Protein AF-A0A819CGY1-F1 (afdb_monomer)

pLDDT: mean 84.82, std 12.33, range [43.31, 97.88]

Nearest PDB structures (foldseek):
  4d1q-assembly1_H-2  TM=6.954E-01  e=3.361E-06  Musca domestica
  4d1q-assembly1_B  TM=7.161E-01  e=1.251E-05  Musca domestica
  6dww-assembly1_A  TM=7.410E-01  e=2.651E-05  Musca domestica
  4d1q-assembly1_A-2  TM=7.167E-01  e=4.657E-05  Musca domestica
  8sjd-assembly1_D  TM=7.124E-01  e=4.240E-05  Musca domestica

Solvent-accessible surface area (backbone atoms only — not comparable to full-atom values): 12964 Å² total; per-residue (Å²): 116,43,60,79,48,68,68,57,48,60,76,40,65,86,85,51,92,80,46,68,36,63,57,55,49,54,51,50,53,52,50,37,51,43,72,35,65,60,56,98,92,38,76,47,69,21,64,60,49,22,51,49,47,49,46,51,48,66,68,65,46,94,64,86,58,98,43,71,59,62,46,55,44,55,48,59,77,44,47,96,58,43,80,83,73,51,52,79,72,50,43,62,48,53,75,69,55,53,65,71,58,52,49,51,50,46,63,66,40,47,65,55,54,52,44,39,60,59,56,68,40,87,92,52,93,28,58,40,47,50,60,57,45,51,52,52,54,40,62,69,19,59,76,56,91,87,49,53,68,51,54,39,27,46,19,53,54,50,25,52,50,59,71,37,80,79,62,68,78,55,71,64,38,40,35,40,23,67,72,35,92,86,51,72,68,41,79,86,39,56,71,58,41,55,51,23,51,52,52,46,52,55,54,54,57,70,63,67,77,60,78,82,84,69,82,79,80,79,80,129

Structure (mmCIF, N/CA/C/O backbone):
data_AF-A0A819CGY1-F1
#
_entry.id   AF-A0A819CGY1-F1
#
loop_
_atom_site.group_PDB
_atom_site.id
_atom_site.type_symbol
_atom_site.label_atom_id
_atom_site.label_alt_id
_atom_site.label_comp_id
_atom_site.label_asym_id
_atom_site.label_entity_id
_atom_site.label_seq_id
_atom_site.pdbx_PDB_ins_code
_atom_site.Cartn_x
_atom_site.Cartn_y
_atom_site.Cartn_z
_atom_site.occupancy
_atom_site.B_iso_or_equiv
_atom_site.auth_seq_id
_atom_site.auth_comp_id
_atom_site.auth_asym_id
_atom_site.auth_atom_id
_atom_site.pdbx_PDB_model_num
ATOM 1 N N . MET A 1 1 ? 15.650 -12.320 -7.415 1.00 67.88 1 MET A N 1
ATOM 2 C CA . MET A 1 1 ? 14.801 -11.284 -6.786 1.00 67.88 1 MET A CA 1
ATOM 3 C C . MET A 1 1 ? 14.791 -11.563 -5.294 1.00 67.88 1 MET A C 1
ATOM 5 O O . MET A 1 1 ? 14.720 -12.733 -4.946 1.00 67.88 1 MET A O 1
ATOM 9 N N . SER A 1 2 ? 14.961 -10.561 -4.433 1.00 76.19 2 SER A N 1
ATOM 10 C CA . SER A 1 2 ? 14.937 -10.756 -2.973 1.00 76.19 2 SER A CA 1
ATOM 11 C C . SER A 1 2 ? 14.294 -9.568 -2.263 1.00 76.19 2 SER A C 1
ATOM 13 O O . SER A 1 2 ? 14.178 -8.481 -2.846 1.00 76.19 2 SER A O 1
ATOM 15 N N . ASP A 1 3 ? 13.876 -9.768 -1.011 1.00 76.50 3 ASP A N 1
ATOM 16 C CA . ASP A 1 3 ? 13.384 -8.689 -0.154 1.00 76.50 3 ASP A CA 1
ATOM 17 C C . ASP A 1 3 ? 14.418 -7.557 -0.012 1.00 76.50 3 ASP A C 1
ATOM 19 O O . ASP A 1 3 ? 15.586 -7.680 -0.396 1.00 76.50 3 ASP A O 1
ATOM 23 N N . ASN A 1 4 ? 13.966 -6.410 0.493 1.00 76.94 4 ASN A N 1
ATOM 24 C CA . ASN A 1 4 ? 14.782 -5.199 0.612 1.00 76.94 4 ASN A CA 1
ATOM 25 C C . ASN A 1 4 ? 15.485 -5.052 1.967 1.00 76.94 4 ASN A C 1
ATOM 27 O O . ASN A 1 4 ? 15.958 -3.946 2.264 1.00 76.94 4 ASN A O 1
ATOM 31 N N . GLU A 1 5 ? 15.581 -6.125 2.755 1.00 80.94 5 GLU A N 1
ATOM 32 C CA . GLU A 1 5 ? 16.233 -6.086 4.060 1.00 80.94 5 GLU A CA 1
ATOM 33 C C . GLU A 1 5 ? 17.760 -5.944 3.939 1.00 80.94 5 GLU A C 1
ATOM 35 O O . GLU A 1 5 ? 18.361 -6.445 2.981 1.00 80.94 5 GLU A O 1
ATOM 40 N N . PRO A 1 6 ? 18.424 -5.249 4.886 1.00 81.50 6 PRO A N 1
ATOM 41 C CA . PRO A 1 6 ? 19.870 -5.027 4.844 1.00 81.50 6 PRO A CA 1
ATOM 42 C C . PRO A 1 6 ? 20.681 -6.321 4.745 1.00 81.50 6 PRO A C 1
ATOM 44 O O . PRO A 1 6 ? 21.599 -6.400 3.935 1.00 81.50 6 PRO A O 1
ATOM 47 N N . THR A 1 7 ? 20.303 -7.356 5.498 1.00 83.06 7 THR A N 1
ATOM 48 C CA . THR A 1 7 ? 20.980 -8.661 5.486 1.00 83.06 7 THR A CA 1
ATOM 49 C C . THR A 1 7 ? 20.939 -9.299 4.100 1.00 83.06 7 THR A C 1
ATOM 51 O O . THR A 1 7 ? 21.965 -9.750 3.591 1.00 83.06 7 THR A O 1
ATOM 54 N N . MET A 1 8 ? 19.778 -9.253 3.441 1.00 80.81 8 MET A N 1
ATOM 55 C CA . MET A 1 8 ? 19.615 -9.778 2.086 1.00 80.81 8 MET A CA 1
ATOM 56 C C . MET A 1 8 ? 20.339 -8.920 1.053 1.00 80.81 8 MET A C 1
ATOM 58 O O . MET A 1 8 ? 20.911 -9.449 0.106 1.00 80.81 8 MET A O 1
ATOM 62 N N . LYS A 1 9 ? 20.382 -7.597 1.228 1.00 79.06 9 LYS A N 1
ATOM 63 C CA . LYS A 1 9 ? 21.203 -6.727 0.374 1.00 79.06 9 LYS A CA 1
ATOM 64 C C . LYS A 1 9 ? 22.683 -7.093 0.470 1.00 79.06 9 LYS A C 1
ATOM 66 O O . LYS A 1 9 ? 23.312 -7.268 -0.569 1.00 79.06 9 LYS A O 1
ATOM 71 N N . SER A 1 10 ? 23.209 -7.258 1.683 1.00 79.75 10 SER A N 1
ATOM 72 C CA . SER A 1 10 ? 24.613 -7.603 1.921 1.00 79.75 10 SER A CA 1
ATOM 73 C C . SER A 1 10 ? 24.978 -8.981 1.369 1.00 79.75 10 SER A C 1
ATOM 75 O O . SER A 1 10 ? 26.016 -9.116 0.726 1.00 79.75 10 SER A O 1
ATOM 77 N N . ALA A 1 11 ? 24.104 -9.979 1.539 1.00 80.00 11 ALA A N 1
ATOM 78 C CA . ALA A 1 11 ? 24.346 -11.353 1.092 1.00 80.00 11 ALA A CA 1
ATOM 79 C C . ALA A 1 11 ? 24.569 -11.483 -0.427 1.00 80.00 11 ALA A C 1
ATOM 81 O O . ALA A 1 11 ? 25.314 -12.353 -0.872 1.00 80.00 11 ALA A O 1
ATOM 82 N N . PHE A 1 12 ? 23.958 -10.607 -1.230 1.00 79.00 12 PHE A N 1
ATOM 83 C CA . PHE A 1 12 ? 24.046 -10.655 -2.694 1.00 79.00 12 PHE A CA 1
ATOM 84 C C . PHE A 1 12 ? 24.894 -9.527 -3.302 1.00 79.00 12 PHE A C 1
ATOM 86 O O . PHE A 1 12 ? 24.933 -9.398 -4.523 1.00 79.00 12 PHE A O 1
ATOM 93 N N . ASN A 1 13 ? 25.582 -8.720 -2.484 1.00 71.25 13 ASN A N 1
ATOM 94 C CA . ASN A 1 13 ? 26.217 -7.476 -2.937 1.00 71.25 13 ASN A CA 1
ATOM 95 C C . ASN A 1 13 ? 27.484 -7.677 -3.791 1.00 71.25 13 ASN A C 1
ATOM 97 O O . ASN A 1 13 ? 27.874 -6.772 -4.518 1.00 71.25 13 ASN A O 1
ATOM 101 N N . LEU A 1 14 ? 28.143 -8.838 -3.698 1.00 68.56 14 LEU A N 1
ATOM 102 C CA . LEU A 1 14 ? 29.473 -9.027 -4.293 1.00 68.56 14 LEU A CA 1
ATOM 103 C C . LEU A 1 14 ? 29.454 -9.689 -5.677 1.00 68.56 14 LEU A C 1
ATOM 105 O O . LEU A 1 14 ? 30.275 -9.334 -6.512 1.00 68.56 14 LEU A O 1
ATOM 109 N N . ASN A 1 15 ? 28.514 -10.605 -5.948 1.00 76.31 15 ASN A N 1
ATOM 110 C CA . ASN A 1 15 ? 28.580 -11.465 -7.143 1.00 76.31 15 ASN A CA 1
ATOM 111 C C . ASN A 1 15 ? 27.270 -11.578 -7.937 1.00 76.31 15 ASN A C 1
ATOM 113 O O . ASN A 1 15 ? 27.217 -12.310 -8.923 1.00 76.31 15 ASN A O 1
ATOM 117 N N . PHE A 1 16 ? 26.198 -10.891 -7.529 1.00 77.81 16 PHE A N 1
ATOM 118 C CA . PHE A 1 16 ? 24.879 -11.101 -8.126 1.00 77.81 16 PHE A CA 1
ATOM 119 C C . PHE A 1 16 ? 24.179 -9.798 -8.494 1.00 77.81 16 PHE A C 1
ATOM 121 O O . PHE A 1 16 ? 24.139 -8.833 -7.732 1.00 77.81 16 PHE A O 1
ATOM 128 N N . LYS A 1 17 ? 23.523 -9.802 -9.658 1.00 78.00 17 LYS A N 1
ATOM 129 C CA . LYS A 1 17 ? 22.594 -8.740 -10.039 1.00 78.00 17 LYS A CA 1
ATOM 130 C C . LYS A 1 17 ? 21.300 -8.898 -9.240 1.00 78.00 17 LYS A C 1
ATOM 132 O O . LYS A 1 17 ? 20.472 -9.763 -9.531 1.00 78.00 17 LYS A O 1
ATOM 137 N N . ARG A 1 18 ? 21.121 -8.072 -8.209 1.00 81.19 18 ARG A N 1
ATOM 138 C CA . ARG A 1 18 ? 19.937 -8.111 -7.342 1.00 81.19 18 ARG A CA 1
ATOM 139 C C . ARG A 1 18 ? 18.834 -7.178 -7.849 1.00 81.19 18 ARG A C 1
ATOM 141 O O . ARG A 1 18 ? 19.044 -5.981 -8.012 1.00 81.19 18 ARG A O 1
ATOM 148 N N . ILE A 1 19 ? 17.626 -7.724 -7.981 1.00 81.44 19 ILE A N 1
ATOM 149 C CA . ILE A 1 19 ? 16.381 -6.973 -8.195 1.00 81.44 19 ILE A CA 1
ATOM 150 C C . ILE A 1 19 ? 15.589 -7.004 -6.884 1.00 81.44 19 ILE A C 1
ATOM 152 O O . ILE A 1 19 ? 15.309 -8.088 -6.364 1.00 81.44 19 ILE A O 1
ATOM 156 N N . GLY A 1 20 ? 15.275 -5.829 -6.333 1.00 81.94 20 GLY A N 1
ATOM 157 C CA . GLY A 1 20 ? 14.532 -5.705 -5.075 1.00 81.94 20 GLY A CA 1
ATOM 158 C C . GLY A 1 20 ? 13.039 -5.971 -5.248 1.00 81.94 20 GLY A C 1
ATOM 159 O O . GLY A 1 20 ? 12.462 -5.544 -6.246 1.00 81.94 20 GLY A O 1
ATOM 160 N N . CYS A 1 21 ? 12.418 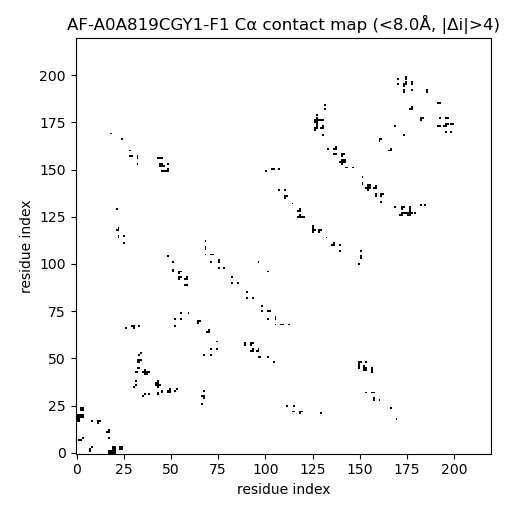-6.647 -4.281 1.00 86.56 21 CYS A N 1
ATOM 161 C CA . CYS A 1 21 ? 10.990 -6.977 -4.295 1.00 86.56 21 CYS A CA 1
ATOM 162 C C . CYS A 1 21 ? 10.095 -5.734 -4.164 1.00 86.56 21 CYS A C 1
ATOM 164 O O . CYS A 1 21 ? 10.267 -4.937 -3.237 1.00 86.56 21 CYS A O 1
ATOM 166 N N . SER A 1 22 ? 9.146 -5.566 -5.090 1.00 88.62 22 SER A N 1
ATOM 167 C CA . SER A 1 22 ? 8.224 -4.419 -5.101 1.00 88.62 22 SER A CA 1
ATOM 168 C C . SER A 1 22 ? 7.061 -4.588 -4.123 1.00 88.62 22 SER A C 1
ATOM 170 O O . SER A 1 22 ? 6.705 -3.632 -3.444 1.00 88.62 22 SER A O 1
ATOM 172 N N . ASP A 1 23 ? 6.534 -5.802 -3.983 1.00 86.94 23 ASP A N 1
ATOM 173 C CA . ASP A 1 23 ? 5.567 -6.162 -2.940 1.00 86.94 23 ASP A CA 1
ATOM 174 C C . ASP A 1 23 ? 6.135 -5.887 -1.537 1.00 86.94 23 ASP A C 1
ATOM 176 O O . ASP A 1 23 ? 5.556 -5.141 -0.758 1.00 86.94 23 ASP A O 1
ATOM 180 N N . HIS A 1 24 ? 7.344 -6.352 -1.237 1.00 86.25 24 HIS A N 1
ATOM 181 C CA . HIS A 1 24 ? 7.997 -6.090 0.037 1.00 86.25 24 HIS A CA 1
ATOM 182 C C . HIS A 1 24 ? 8.181 -4.588 0.282 1.00 86.25 24 HIS A C 1
ATOM 184 O O . HIS A 1 24 ? 8.008 -4.117 1.403 1.00 86.25 24 HIS A O 1
ATOM 190 N N . PHE A 1 25 ? 8.514 -3.814 -0.760 1.00 89.12 25 PHE A N 1
ATOM 191 C CA . PHE A 1 25 ? 8.632 -2.363 -0.635 1.00 89.12 25 PHE A CA 1
ATOM 192 C C . PHE A 1 25 ? 7.302 -1.715 -0.233 1.00 89.12 25 PHE A C 1
ATOM 194 O O . PHE A 1 25 ? 7.275 -0.978 0.754 1.00 89.12 25 PHE A O 1
ATOM 201 N N . ILE A 1 26 ? 6.218 -2.002 -0.964 1.00 90.88 26 ILE A N 1
ATOM 202 C CA . ILE A 1 26 ? 4.888 -1.435 -0.697 1.00 90.88 26 ILE A CA 1
ATOM 203 C C . ILE A 1 26 ? 4.428 -1.837 0.709 1.00 90.88 26 ILE A C 1
ATOM 205 O O . ILE A 1 26 ? 4.029 -0.972 1.487 1.00 90.88 26 ILE A O 1
ATOM 209 N N . ASN A 1 27 ? 4.563 -3.118 1.072 1.00 88.88 27 ASN A N 1
ATOM 210 C CA . ASN A 1 27 ? 4.128 -3.621 2.376 1.00 88.88 27 ASN A CA 1
ATOM 211 C C . ASN A 1 27 ? 4.889 -2.951 3.516 1.00 88.88 27 ASN A C 1
ATOM 213 O O . ASN A 1 27 ? 4.288 -2.507 4.489 1.00 88.88 27 ASN A O 1
ATOM 217 N N . LYS A 1 28 ? 6.205 -2.781 3.358 1.00 89.00 28 LYS A N 1
ATOM 218 C CA . LYS A 1 28 ? 7.025 -2.081 4.345 1.00 89.00 28 LYS A CA 1
ATOM 219 C C . LYS A 1 28 ? 6.598 -0.623 4.513 1.00 89.00 28 LYS A C 1
ATOM 221 O O . LYS A 1 28 ? 6.535 -0.149 5.640 1.00 89.00 28 LYS A O 1
ATOM 226 N N . GLN A 1 29 ? 6.259 0.088 3.431 1.00 91.69 29 GLN A N 1
ATOM 227 C CA . GLN A 1 29 ? 5.782 1.474 3.546 1.00 91.69 29 GLN A CA 1
ATOM 228 C C . GLN A 1 29 ? 4.404 1.567 4.214 1.00 91.69 29 GLN A C 1
ATOM 230 O O . GLN A 1 29 ? 4.192 2.458 5.032 1.00 91.69 29 GLN A O 1
ATOM 235 N N . LEU A 1 30 ? 3.490 0.637 3.931 1.00 92.62 30 LEU A N 1
ATOM 236 C CA . LEU A 1 30 ? 2.199 0.582 4.623 1.00 92.62 30 LEU A CA 1
ATOM 237 C C . LEU A 1 30 ? 2.373 0.244 6.103 1.00 92.62 30 LEU A C 1
ATOM 239 O O . LEU A 1 30 ? 1.836 0.941 6.956 1.00 92.62 30 LEU A O 1
ATOM 243 N N . GLN A 1 31 ? 3.180 -0.768 6.426 1.00 91.12 31 GLN A N 1
ATOM 244 C CA . GLN A 1 31 ? 3.499 -1.115 7.811 1.00 91.12 31 GLN A CA 1
ATOM 245 C C . GLN A 1 31 ? 4.018 0.110 8.565 1.00 91.12 31 GLN A C 1
ATOM 247 O O . GLN A 1 31 ? 3.570 0.407 9.671 1.00 91.12 31 GLN A O 1
ATOM 252 N N . HIS A 1 32 ? 4.939 0.837 7.947 1.00 92.25 32 HIS A N 1
ATOM 253 C CA . HIS A 1 32 ? 5.477 2.077 8.466 1.00 92.25 32 HIS A CA 1
ATOM 254 C C . HIS A 1 32 ? 4.403 3.136 8.728 1.00 92.25 32 HIS A C 1
ATOM 256 O O . HIS A 1 32 ? 4.362 3.663 9.838 1.00 92.25 32 HIS A O 1
ATOM 262 N N . ALA A 1 33 ? 3.502 3.376 7.772 1.00 94.00 33 ALA A N 1
ATOM 263 C CA . ALA A 1 33 ? 2.397 4.321 7.927 1.00 94.00 33 ALA A CA 1
ATOM 264 C C . ALA A 1 33 ? 1.513 4.000 9.147 1.00 94.00 33 ALA A C 1
ATOM 266 O O . ALA A 1 33 ? 1.112 4.914 9.858 1.00 94.00 33 ALA A O 1
ATOM 267 N N . PHE A 1 34 ? 1.274 2.718 9.442 1.00 94.31 34 PHE A N 1
ATOM 268 C CA . PHE A 1 34 ? 0.371 2.292 10.521 1.00 94.31 34 PHE A CA 1
ATOM 269 C C . PHE A 1 34 ? 1.033 2.013 11.874 1.00 94.31 34 PHE A C 1
ATOM 271 O O . PHE A 1 34 ? 0.326 1.893 12.871 1.00 94.31 34 PHE A O 1
ATOM 278 N N . THR A 1 35 ? 2.359 1.859 11.942 1.00 92.12 35 THR A N 1
ATOM 279 C CA . THR A 1 35 ? 3.007 1.345 13.169 1.00 92.12 35 THR A CA 1
ATOM 280 C C . THR A 1 35 ? 4.258 2.089 13.612 1.00 92.12 35 THR A C 1
ATOM 282 O O . THR A 1 35 ? 4.717 1.881 14.731 1.00 92.12 35 THR A O 1
ATOM 285 N N . SER A 1 36 ? 4.853 2.918 12.755 1.00 92.44 36 SER A N 1
ATOM 286 C CA . SER A 1 36 ? 6.127 3.577 13.051 1.00 92.44 36 SER A CA 1
ATOM 287 C C . SER A 1 36 ? 5.895 5.053 13.322 1.00 92.44 36 SER A C 1
ATOM 289 O O . SER A 1 36 ? 5.296 5.714 12.491 1.00 92.44 36 SER A O 1
ATOM 291 N N . GLN A 1 37 ? 6.422 5.600 14.418 1.00 91.25 37 GLN A N 1
ATOM 292 C CA . GLN A 1 37 ? 6.414 7.056 14.627 1.00 91.25 37 GLN A CA 1
ATOM 293 C C . GLN A 1 37 ? 7.542 7.761 13.865 1.00 91.25 37 GLN A C 1
ATOM 295 O O . GLN A 1 37 ? 7.421 8.926 13.495 1.00 91.25 37 GLN A O 1
ATOM 300 N N . MET A 1 38 ? 8.651 7.056 13.611 1.00 90.50 38 MET A N 1
ATOM 301 C CA . MET A 1 38 ? 9.841 7.632 12.992 1.00 90.50 38 MET A CA 1
ATOM 302 C C . MET A 1 38 ? 10.577 6.604 12.124 1.00 90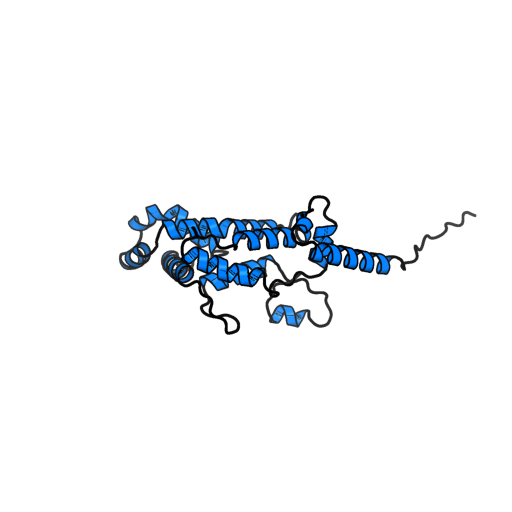.50 38 MET A C 1
ATOM 304 O O . MET A 1 38 ? 10.672 5.433 12.491 1.00 90.50 38 MET A O 1
ATOM 308 N N . ILE A 1 39 ? 11.103 7.031 10.973 1.00 86.25 39 ILE A N 1
ATOM 309 C CA . ILE A 1 39 ? 11.850 6.193 10.018 1.00 86.25 39 ILE A CA 1
ATOM 310 C C . ILE A 1 39 ? 13.016 6.994 9.466 1.00 86.25 39 ILE A C 1
ATOM 312 O O . ILE A 1 39 ? 12.806 8.062 8.895 1.00 86.25 39 ILE A O 1
ATOM 316 N N . ASP A 1 40 ? 14.233 6.463 9.576 1.00 83.06 40 ASP A N 1
ATOM 317 C CA . ASP A 1 40 ? 15.453 7.124 9.093 1.00 83.06 40 ASP A CA 1
ATOM 318 C C . ASP A 1 40 ? 15.573 8.583 9.598 1.00 83.06 40 ASP A C 1
ATOM 320 O O . ASP A 1 40 ? 15.967 9.477 8.853 1.00 83.06 40 ASP A O 1
ATOM 324 N N . GLY A 1 41 ? 15.153 8.843 10.844 1.00 82.94 41 GLY A N 1
ATOM 325 C CA . GLY A 1 41 ? 15.142 10.187 11.442 1.00 82.94 41 GLY A CA 1
ATOM 326 C C . GLY A 1 41 ? 13.995 11.105 10.994 1.00 82.94 41 GLY A C 1
ATOM 327 O O . GLY A 1 41 ? 13.965 12.263 11.393 1.00 82.94 41 GLY A O 1
ATOM 328 N N . GLN A 1 42 ? 13.049 10.620 10.182 1.00 83.88 42 GLN A N 1
ATOM 329 C CA . GLN A 1 42 ? 11.872 11.376 9.733 1.00 83.88 42 GLN A CA 1
ATOM 330 C C . GLN A 1 42 ? 10.618 10.936 10.486 1.00 83.88 42 GLN A C 1
ATOM 332 O O . GLN A 1 42 ? 10.357 9.737 10.585 1.00 83.88 42 GLN A O 1
ATOM 337 N N . VAL A 1 43 ? 9.816 11.893 10.954 1.00 88.44 43 VAL A N 1
ATOM 338 C CA . VAL A 1 43 ? 8.515 11.618 11.583 1.00 88.44 43 VAL A CA 1
ATOM 339 C C . VAL A 1 43 ? 7.530 11.077 10.544 1.00 88.44 43 VAL A C 1
ATOM 341 O O . VAL A 1 43 ? 7.426 11.592 9.429 1.00 88.44 43 VAL A O 1
ATOM 344 N N . VAL A 1 44 ? 6.808 10.025 10.915 1.00 88.06 44 VAL A N 1
ATOM 345 C CA . VAL A 1 44 ? 5.708 9.451 10.137 1.00 88.06 44 VAL A CA 1
ATOM 346 C C . VAL A 1 44 ? 4.424 10.109 10.626 1.00 88.06 44 VAL A C 1
ATOM 348 O O . VAL A 1 44 ? 3.824 9.674 11.604 1.00 88.06 44 VAL A O 1
ATOM 351 N N . ASN A 1 45 ? 4.034 11.205 9.980 1.00 92.06 45 ASN A N 1
ATOM 352 C CA . ASN A 1 45 ? 2.854 11.984 10.350 1.00 92.06 45 ASN A CA 1
ATOM 353 C C . ASN A 1 45 ? 1.561 11.289 9.876 1.00 92.06 45 ASN A C 1
ATOM 355 O O . ASN A 1 45 ? 0.940 11.718 8.907 1.00 92.06 45 ASN A O 1
ATOM 359 N N . CYS A 1 46 ? 1.216 10.158 10.499 1.00 94.94 46 CYS A N 1
ATOM 360 C CA . CYS A 1 46 ? 0.021 9.353 10.208 1.00 94.94 46 CYS A CA 1
ATOM 361 C C . CYS A 1 46 ? -0.779 9.036 11.482 1.00 94.94 46 CYS A C 1
ATOM 363 O O . CYS A 1 46 ? -1.364 7.961 11.601 1.00 94.94 46 CYS A O 1
ATOM 365 N N . GLU A 1 47 ? -0.783 9.952 12.449 1.00 94.38 47 GLU A N 1
ATOM 366 C CA . GLU A 1 47 ? -1.253 9.721 13.821 1.00 94.38 47 GLU A CA 1
ATOM 367 C C . GLU A 1 47 ? -2.693 9.197 13.894 1.00 94.38 47 GLU A C 1
ATOM 369 O O . GLU A 1 47 ? -2.966 8.268 14.654 1.00 94.38 47 GLU A O 1
ATOM 374 N N . LEU A 1 48 ? -3.605 9.718 13.064 1.00 94.38 48 LEU A N 1
ATOM 375 C CA . LEU A 1 48 ? -5.008 9.284 13.061 1.00 94.38 48 LEU A CA 1
ATOM 376 C C . LEU A 1 48 ? -5.153 7.827 12.605 1.00 94.38 48 LEU A C 1
ATOM 378 O O . LEU A 1 48 ? -5.839 7.026 13.242 1.00 94.38 48 LEU A O 1
ATOM 382 N N . ALA A 1 49 ? -4.465 7.466 11.521 1.00 94.38 49 ALA A N 1
ATOM 383 C CA . ALA A 1 49 ? -4.462 6.103 11.004 1.00 94.38 49 ALA A CA 1
ATOM 384 C C . ALA A 1 49 ? -3.747 5.136 11.962 1.00 94.38 49 ALA A C 1
ATOM 386 O O . ALA A 1 49 ? -4.193 4.003 12.136 1.00 94.38 49 ALA A O 1
ATOM 387 N N . GLN A 1 50 ? -2.670 5.584 12.614 1.00 95.31 50 GLN A N 1
ATOM 388 C CA . GLN A 1 50 ? -1.930 4.814 13.617 1.00 95.31 50 GLN A CA 1
ATOM 389 C C . GLN A 1 50 ? -2.761 4.554 14.874 1.00 95.31 50 GLN A C 1
ATOM 391 O O . GLN A 1 50 ? -2.784 3.424 15.359 1.00 95.31 50 GLN A O 1
ATOM 396 N N . GLY A 1 51 ? -3.467 5.572 15.375 1.00 93.88 51 GLY A N 1
ATOM 397 C CA . GLY A 1 51 ? -4.363 5.456 16.525 1.00 93.88 51 GLY A CA 1
ATOM 398 C C . GLY A 1 51 ? -5.483 4.455 16.256 1.00 93.88 51 GLY A C 1
ATOM 399 O O . GLY A 1 51 ? -5.592 3.456 16.965 1.00 93.88 51 GLY A O 1
ATOM 400 N N . MET A 1 52 ? -6.221 4.650 15.157 1.00 95.94 52 MET A N 1
ATOM 401 C CA . MET A 1 52 ? -7.275 3.723 14.734 1.00 95.94 52 MET A CA 1
ATOM 402 C C . MET A 1 52 ? -6.739 2.294 14.563 1.00 95.94 52 MET A C 1
ATOM 404 O O . MET A 1 52 ? -7.338 1.339 15.051 1.00 95.94 52 MET A O 1
ATOM 408 N N . PHE A 1 53 ? -5.594 2.124 13.898 1.00 94.00 53 PHE A N 1
ATOM 409 C CA . PHE A 1 53 ? -4.996 0.804 13.695 1.00 94.00 53 PHE A CA 1
ATOM 410 C C . PHE A 1 53 ? -4.580 0.139 15.010 1.00 94.00 53 PHE A C 1
ATOM 412 O O . PHE A 1 53 ? -4.760 -1.069 15.167 1.00 94.00 53 PHE A O 1
ATOM 419 N N . SER A 1 54 ? -4.043 0.908 15.959 1.00 93.00 54 SER A N 1
ATOM 420 C CA . SER A 1 54 ? -3.697 0.421 17.294 1.00 93.00 54 SER A CA 1
ATOM 421 C C . SER A 1 54 ? -4.935 -0.038 18.064 1.00 93.00 54 SER A C 1
ATOM 423 O O . SER A 1 54 ? -4.905 -1.109 18.673 1.00 93.00 54 SER A O 1
ATOM 425 N N . ASP A 1 55 ? -6.027 0.724 17.996 1.00 93.62 55 ASP A N 1
ATOM 426 C CA . ASP A 1 55 ? -7.297 0.380 18.640 1.00 93.62 55 ASP A CA 1
ATOM 427 C C . ASP A 1 55 ? -7.897 -0.898 18.041 1.00 93.62 55 ASP A C 1
ATOM 429 O O . ASP A 1 55 ? -8.215 -1.834 18.778 1.00 93.62 55 ASP A O 1
ATOM 433 N N . VAL A 1 56 ? -7.948 -1.004 16.707 1.00 92.75 56 VAL A N 1
ATOM 434 C CA . VAL A 1 56 ? -8.394 -2.231 16.023 1.00 92.75 56 VAL A CA 1
ATOM 435 C C . VAL A 1 56 ? -7.518 -3.415 16.422 1.00 92.75 56 VAL A C 1
ATOM 437 O O . VAL A 1 56 ? -8.036 -4.464 16.801 1.00 92.75 56 VAL A O 1
ATOM 440 N N . LYS A 1 57 ? -6.189 -3.258 16.389 1.00 91.31 57 LYS A N 1
ATOM 441 C CA . LYS A 1 57 ? -5.233 -4.317 16.743 1.00 91.31 57 LYS A CA 1
ATOM 442 C C . LYS A 1 57 ? -5.409 -4.799 18.184 1.00 91.31 57 LYS A C 1
ATOM 444 O O . LYS A 1 57 ? -5.260 -5.990 18.451 1.00 91.31 57 LYS A O 1
ATOM 449 N N . HIS A 1 58 ? -5.719 -3.890 19.107 1.00 90.12 58 HIS A N 1
ATOM 450 C CA . HIS A 1 58 ? -6.014 -4.237 20.493 1.00 90.12 58 HIS A CA 1
ATOM 451 C C . HIS A 1 58 ? -7.283 -5.099 20.604 1.00 90.12 58 HIS A C 1
ATOM 453 O O . HIS A 1 58 ? -7.303 -6.030 21.406 1.00 90.12 58 HIS A O 1
ATOM 459 N N . ILE A 1 59 ? -8.298 -4.846 19.768 1.00 89.31 59 ILE A N 1
ATOM 460 C CA . ILE A 1 59 ? -9.554 -5.613 19.752 1.00 89.31 59 ILE A CA 1
ATOM 461 C C . ILE A 1 59 ? -9.377 -6.991 19.102 1.00 89.31 59 ILE A C 1
ATOM 463 O O . ILE A 1 59 ? -9.772 -7.997 19.683 1.00 89.31 59 ILE A O 1
ATOM 467 N N . VAL A 1 60 ? -8.759 -7.073 17.920 1.00 85.62 60 VAL A N 1
ATOM 468 C CA . VAL A 1 60 ? -8.645 -8.349 17.179 1.00 85.62 60 VAL A CA 1
ATOM 469 C C . VAL A 1 60 ? -7.580 -9.304 17.743 1.00 85.62 60 VAL A C 1
ATOM 471 O O . VAL A 1 60 ? -7.491 -10.462 17.321 1.00 85.62 60 VAL A O 1
ATOM 474 N N . SER A 1 61 ? -6.793 -8.841 18.721 1.00 70.62 61 SER A N 1
ATOM 475 C CA . SER A 1 61 ? -5.703 -9.564 19.391 1.00 70.62 61 SER A CA 1
ATOM 476 C C . SER A 1 61 ? -4.731 -10.253 18.407 1.00 70.62 61 SER A C 1
ATOM 478 O O . SER A 1 61 ? -4.656 -9.870 17.246 1.00 70.62 61 SER A O 1
ATOM 480 N N . ASN A 1 62 ? -3.931 -11.234 18.851 1.00 59.44 62 ASN A N 1
ATOM 481 C CA . ASN A 1 62 ? -2.800 -11.879 18.146 1.00 59.44 62 ASN A CA 1
ATOM 482 C C . ASN A 1 62 ? -3.123 -12.605 16.815 1.00 59.44 62 ASN A C 1
ATOM 484 O O . ASN A 1 62 ? -2.339 -13.443 16.355 1.00 59.44 62 ASN A O 1
ATOM 488 N N . THR A 1 63 ? -4.251 -12.307 16.179 1.00 62.38 63 THR A N 1
ATOM 489 C CA . THR A 1 63 ? -4.595 -12.798 14.851 1.00 62.38 63 THR A CA 1
ATOM 490 C C . THR A 1 63 ? -3.539 -12.332 13.852 1.00 62.38 63 THR A C 1
ATOM 492 O O . THR A 1 63 ? -3.291 -11.139 13.656 1.00 62.38 63 THR A O 1
ATOM 495 N N . ARG A 1 64 ? -2.858 -13.298 13.230 1.00 64.88 64 ARG A N 1
ATOM 496 C CA . ARG A 1 64 ? -1.835 -13.023 12.220 1.00 64.88 64 ARG A CA 1
ATOM 497 C C . ARG A 1 64 ? -2.512 -12.653 10.908 1.00 64.88 64 ARG A C 1
ATOM 499 O O . ARG A 1 64 ? -2.825 -13.524 10.104 1.00 64.88 64 ARG A O 1
ATOM 506 N N . PHE A 1 65 ? -2.703 -11.362 10.689 1.00 69.62 65 PHE A N 1
ATOM 507 C CA . PHE A 1 65 ? -3.062 -10.839 9.377 1.00 69.62 65 PHE A CA 1
ATOM 508 C C . PHE A 1 65 ? -1.813 -10.661 8.511 1.00 6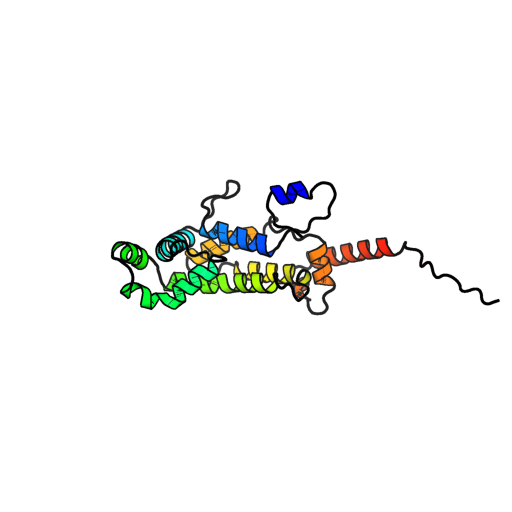9.62 65 PHE A C 1
ATOM 510 O O . PHE A 1 65 ? -0.742 -10.302 9.002 1.00 69.62 65 PHE A O 1
ATOM 517 N N . SER A 1 66 ? -1.956 -10.903 7.208 1.00 69.12 66 SER A N 1
ATOM 518 C CA . SER A 1 66 ? -0.891 -10.729 6.211 1.00 69.12 66 SER A CA 1
ATOM 519 C C . SER A 1 66 ? -0.539 -9.258 5.948 1.00 69.12 66 SER A C 1
ATOM 521 O O . SER A 1 66 ? 0.529 -8.977 5.408 1.00 69.12 66 SER A O 1
ATOM 523 N N . GLY A 1 67 ? -1.404 -8.322 6.349 1.00 81.62 67 GLY A N 1
ATOM 524 C CA . GLY A 1 67 ? -1.197 -6.885 6.195 1.00 81.62 67 GLY A CA 1
ATOM 525 C C . GLY A 1 67 ? -2.303 -6.057 6.850 1.00 81.62 67 GLY A C 1
ATOM 526 O O . GLY A 1 67 ? -3.333 -6.589 7.268 1.00 81.62 67 GLY A O 1
ATOM 527 N N . ALA A 1 68 ? -2.084 -4.741 6.927 1.00 87.50 68 ALA A N 1
ATOM 528 C CA . ALA A 1 68 ? -3.009 -3.817 7.582 1.00 87.50 68 ALA A CA 1
ATOM 529 C C . ALA A 1 68 ? -4.404 -3.815 6.937 1.00 87.50 68 ALA A C 1
ATOM 531 O O . ALA A 1 68 ? -5.400 -3.842 7.652 1.00 87.50 68 ALA A O 1
ATOM 532 N N . TYR A 1 69 ? -4.470 -3.863 5.603 1.00 91.56 69 TYR A N 1
ATOM 533 C CA . TYR A 1 69 ? -5.734 -3.885 4.868 1.00 91.56 69 TYR A CA 1
ATOM 534 C C . TYR A 1 69 ? -6.613 -5.080 5.249 1.00 91.56 69 TYR A C 1
ATOM 536 O O . TYR A 1 69 ? -7.761 -4.885 5.626 1.00 91.56 69 TYR A O 1
ATOM 544 N N . GLY A 1 70 ? -6.068 -6.301 5.229 1.00 90.00 70 GLY A N 1
ATOM 545 C CA . GLY A 1 70 ? -6.841 -7.501 5.562 1.00 90.00 70 GLY A CA 1
ATOM 546 C C . GLY A 1 70 ? -7.408 -7.467 6.984 1.00 90.00 70 GLY A C 1
ATOM 547 O O . GLY A 1 70 ? -8.554 -7.848 7.194 1.00 90.00 70 GLY A O 1
ATOM 548 N N . MET A 1 71 ? -6.638 -6.951 7.949 1.00 91.69 71 MET A N 1
ATOM 549 C CA . MET A 1 71 ? -7.107 -6.780 9.328 1.00 91.69 71 MET A CA 1
ATOM 550 C C . MET A 1 71 ? -8.244 -5.763 9.425 1.00 91.69 71 MET A C 1
ATOM 552 O O . MET A 1 71 ? -9.291 -6.065 9.992 1.00 91.69 71 MET A O 1
ATOM 556 N N . LEU A 1 72 ? -8.033 -4.564 8.874 1.00 94.44 72 LEU A N 1
ATOM 557 C CA . LEU A 1 72 ? -9.015 -3.482 8.918 1.00 94.44 72 LEU A CA 1
ATOM 558 C C . LEU A 1 72 ? -10.292 -3.863 8.171 1.00 94.44 72 LEU A C 1
ATOM 560 O O . LEU A 1 72 ? -11.381 -3.547 8.639 1.00 94.44 72 LEU A O 1
ATOM 564 N N . ARG A 1 73 ? -10.169 -4.594 7.058 1.00 94.50 73 ARG A N 1
ATOM 565 C CA . ARG A 1 73 ? -11.318 -5.025 6.270 1.00 94.50 73 ARG A CA 1
ATOM 566 C C . ARG A 1 73 ? -12.166 -6.057 7.000 1.00 94.50 73 ARG A C 1
ATOM 568 O O . ARG A 1 73 ? -13.371 -5.876 7.087 1.00 94.50 73 ARG A O 1
ATOM 575 N N . VAL A 1 74 ? -11.543 -7.086 7.577 1.00 92.38 74 VAL A N 1
ATOM 576 C CA . VAL A 1 74 ? -12.273 -8.076 8.384 1.00 92.38 74 VAL A CA 1
ATOM 577 C C . VAL A 1 74 ? -12.949 -7.402 9.573 1.00 92.38 74 VAL A C 1
ATOM 579 O O . VAL A 1 74 ? -14.105 -7.688 9.853 1.00 92.38 74 VAL A O 1
ATOM 582 N N . PHE A 1 75 ? -12.251 -6.483 10.246 1.00 94.12 75 PHE A N 1
ATOM 583 C CA . PHE A 1 75 ? -12.823 -5.720 11.352 1.00 94.12 75 PHE A CA 1
ATOM 584 C C . PHE A 1 75 ? -14.021 -4.864 10.910 1.00 94.12 75 PHE A C 1
ATOM 586 O O . PHE A 1 75 ? -15.033 -4.837 11.602 1.00 94.12 75 PHE A O 1
ATOM 593 N N . GLN A 1 76 ? -13.930 -4.211 9.747 1.00 94.94 76 GLN A N 1
ATOM 594 C CA . GLN A 1 76 ? -15.029 -3.455 9.148 1.00 94.94 76 GLN A CA 1
ATOM 595 C C . GLN A 1 76 ? -16.236 -4.349 8.834 1.00 94.94 76 GLN A C 1
ATOM 597 O O . GLN A 1 76 ? -17.364 -3.969 9.135 1.00 94.94 76 GLN A O 1
ATOM 602 N N . ASP A 1 77 ? -16.011 -5.533 8.259 1.00 94.44 77 ASP A N 1
ATOM 603 C CA . ASP A 1 77 ? -17.089 -6.442 7.854 1.00 94.44 77 ASP A CA 1
ATOM 604 C C . ASP A 1 77 ? -17.912 -6.945 9.058 1.00 94.44 77 ASP A C 1
ATOM 606 O O . ASP A 1 77 ? -19.099 -7.224 8.911 1.00 94.44 77 ASP A O 1
ATOM 610 N N . VAL A 1 78 ? -17.312 -7.019 10.253 1.00 93.31 78 VAL A N 1
ATOM 611 C CA . VAL A 1 78 ? -17.991 -7.449 11.492 1.00 93.31 78 VAL A CA 1
ATOM 612 C C . VAL A 1 78 ? -18.325 -6.298 12.444 1.00 93.31 78 VAL A C 1
ATOM 614 O O . VAL A 1 78 ? -18.811 -6.546 13.545 1.00 93.31 78 VAL A O 1
ATOM 617 N N . TYR A 1 79 ? -18.074 -5.043 12.054 1.00 93.88 79 TYR A N 1
ATOM 618 C CA . TYR A 1 79 ? -18.093 -3.883 12.953 1.00 93.88 79 TYR A CA 1
ATOM 619 C C . TYR A 1 79 ? -19.389 -3.786 13.775 1.00 93.88 79 TYR A C 1
ATOM 621 O O . TYR A 1 79 ? -19.349 -3.768 15.002 1.00 93.88 79 TYR A O 1
ATOM 629 N N . ASN A 1 80 ? -20.538 -3.871 13.098 1.00 92.50 80 ASN A N 1
ATOM 630 C CA . ASN A 1 80 ? -21.882 -3.760 13.684 1.00 92.50 80 ASN A CA 1
ATOM 631 C C . ASN A 1 80 ? -22.324 -4.965 14.544 1.00 92.50 80 ASN A C 1
ATOM 633 O O . ASN A 1 80 ? -23.441 -4.987 15.069 1.00 92.50 80 ASN A O 1
ATOM 637 N N . GLU A 1 81 ? -21.484 -5.993 14.660 1.00 92.56 81 GLU A N 1
ATOM 638 C CA . GLU A 1 81 ? -21.728 -7.175 15.492 1.00 92.56 81 GLU A CA 1
ATOM 639 C C . GLU A 1 81 ? -20.817 -7.225 16.726 1.00 92.56 81 GLU A C 1
ATOM 641 O O . GLU A 1 81 ? -21.101 -7.973 17.666 1.00 92.56 81 GLU A O 1
ATOM 646 N N . LEU A 1 82 ? -19.734 -6.436 16.743 1.00 90.38 82 LEU A N 1
ATOM 647 C CA . LEU A 1 82 ? -18.721 -6.488 17.797 1.00 90.38 82 LEU A CA 1
ATOM 648 C C . LEU A 1 82 ? -19.248 -5.998 19.148 1.00 90.38 82 LEU A C 1
ATOM 650 O O . LEU A 1 82 ? -18.922 -6.579 20.181 1.00 90.38 82 LEU A O 1
ATOM 654 N N . ASP A 1 83 ? -20.091 -4.969 19.163 1.00 90.50 83 ASP A N 1
ATOM 655 C CA . ASP A 1 83 ? -20.644 -4.378 20.388 1.00 90.50 83 ASP A CA 1
ATOM 656 C C . ASP A 1 83 ? -21.339 -5.404 21.306 1.00 90.50 83 ASP A C 1
ATOM 658 O O . ASP A 1 83 ? -21.276 -5.288 22.530 1.00 90.50 83 ASP A O 1
ATOM 662 N N . LYS A 1 84 ? -21.939 -6.447 20.723 1.00 90.62 84 LYS A N 1
ATOM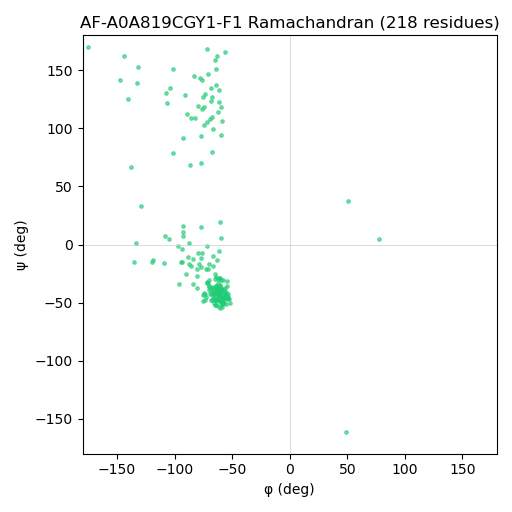 663 C CA . LYS A 1 84 ? -22.650 -7.525 21.430 1.00 90.62 84 LYS A CA 1
ATOM 664 C C . LYS A 1 84 ? -21.734 -8.557 22.081 1.00 90.62 84 LYS A C 1
ATOM 666 O O . LYS A 1 84 ? -22.200 -9.312 22.933 1.00 90.62 84 LYS A O 1
ATOM 671 N N . ILE A 1 85 ? -20.475 -8.645 21.653 1.00 89.88 85 ILE A N 1
ATOM 672 C CA . ILE A 1 85 ? -19.555 -9.725 22.046 1.00 89.88 85 ILE A CA 1
ATOM 673 C C . ILE A 1 85 ? -18.312 -9.236 22.793 1.00 89.88 85 ILE A C 1
ATOM 675 O O . ILE A 1 85 ? -17.594 -10.050 23.375 1.00 89.88 85 ILE A O 1
ATOM 679 N N . LEU A 1 86 ? -18.040 -7.930 22.784 1.00 90.94 86 LEU A N 1
ATOM 680 C CA . LEU A 1 86 ? -16.901 -7.349 23.487 1.00 90.94 86 LEU A CA 1
ATOM 681 C C . LEU A 1 86 ? -17.166 -7.216 24.993 1.00 90.94 86 LEU A C 1
ATOM 683 O O . LEU A 1 86 ? -18.264 -6.880 25.434 1.00 90.94 86 LEU A O 1
ATOM 687 N N . ASP A 1 87 ? -16.122 -7.434 25.795 1.00 91.50 87 ASP A N 1
ATOM 688 C CA . ASP A 1 87 ? -16.150 -7.100 27.219 1.00 91.50 87 ASP A CA 1
ATOM 689 C C . ASP A 1 87 ? -16.105 -5.574 27.446 1.00 91.50 87 ASP A C 1
ATOM 691 O O . ASP A 1 87 ? -15.818 -4.790 26.540 1.00 91.50 87 ASP A O 1
ATOM 695 N N . SER A 1 88 ? -16.360 -5.126 28.679 1.00 89.62 88 SER A N 1
ATOM 696 C CA . SER A 1 88 ? -16.420 -3.693 29.014 1.00 89.62 88 SER A CA 1
ATOM 697 C C . SER A 1 88 ? -15.113 -2.933 28.747 1.00 89.62 88 SER A C 1
ATOM 699 O O . SER A 1 88 ? -15.134 -1.736 28.434 1.00 89.62 88 SER A O 1
ATOM 701 N N . LYS A 1 89 ? -13.965 -3.615 28.837 1.00 88.19 89 LYS A N 1
ATOM 702 C CA . LYS A 1 89 ? -12.653 -3.021 28.576 1.00 88.19 89 LYS A CA 1
ATOM 703 C C . LYS A 1 89 ? -12.463 -2.795 27.077 1.00 88.19 89 LYS A C 1
ATOM 705 O O . LYS A 1 89 ? -12.062 -1.703 26.680 1.00 88.19 89 LYS A O 1
ATOM 710 N N . LEU A 1 90 ? -12.762 -3.796 26.251 1.00 90.88 90 LEU A N 1
ATOM 711 C CA . LEU A 1 90 ? -12.649 -3.713 24.796 1.00 90.88 90 LEU A CA 1
ATOM 712 C C . LEU A 1 90 ? -13.720 -2.810 24.182 1.00 90.88 90 LEU A C 1
ATOM 714 O O . LEU A 1 90 ? -13.418 -2.095 23.230 1.00 90.88 90 LEU A O 1
ATOM 718 N N . LEU A 1 91 ? -14.919 -2.761 24.766 1.00 91.44 91 LEU A N 1
ATOM 719 C CA . LEU A 1 91 ? -15.990 -1.863 24.337 1.00 91.44 91 LEU A CA 1
ATOM 720 C C . LEU A 1 91 ? -15.563 -0.389 24.434 1.00 91.44 91 LEU A C 1
ATOM 722 O O . LEU A 1 91 ? -15.835 0.402 23.537 1.00 91.44 91 LEU A O 1
ATOM 726 N N . THR A 1 92 ? -14.806 -0.027 25.476 1.00 90.81 92 THR A N 1
ATOM 727 C CA . THR A 1 92 ? -14.261 1.334 25.632 1.00 90.81 92 THR A CA 1
ATOM 728 C C . THR A 1 92 ? -13.290 1.703 24.504 1.00 90.81 92 THR A C 1
ATOM 730 O O . THR A 1 92 ? -13.250 2.856 24.079 1.00 90.81 92 THR A O 1
ATOM 733 N N . THR A 1 93 ? -12.493 0.746 24.019 1.00 92.38 93 THR A N 1
ATOM 734 C CA . THR A 1 93 ? -11.615 0.941 22.853 1.00 92.38 93 THR A CA 1
ATOM 735 C C . THR A 1 93 ? -12.427 0.997 21.562 1.00 92.38 93 THR A C 1
ATOM 737 O O . THR A 1 93 ? -12.214 1.895 20.756 1.00 92.38 93 THR A O 1
ATOM 740 N N . TYR A 1 94 ? -13.388 0.088 21.395 1.00 92.50 94 TYR A N 1
ATOM 741 C CA . TYR A 1 94 ? -14.280 0.031 20.237 1.00 92.50 94 TYR A CA 1
ATOM 742 C C . TYR A 1 94 ? -15.015 1.356 20.005 1.00 92.50 94 TYR A C 1
ATOM 744 O O . TYR A 1 94 ? -14.973 1.882 18.900 1.00 92.50 94 TYR A O 1
ATOM 752 N N . CYS A 1 95 ? -15.570 1.971 21.054 1.00 92.50 95 CYS A N 1
ATOM 753 C CA . CYS A 1 95 ? -16.283 3.250 20.950 1.00 92.50 95 CYS A CA 1
ATOM 754 C C . CYS A 1 95 ? -15.417 4.440 20.493 1.00 92.50 95 CYS A C 1
ATOM 756 O O . CYS A 1 95 ? -15.960 5.499 20.186 1.00 92.50 95 CYS A O 1
ATOM 758 N N . LYS A 1 96 ? -14.083 4.313 20.482 1.00 92.38 96 LYS A N 1
ATOM 759 C CA . LYS A 1 96 ? -13.176 5.353 19.963 1.00 92.38 96 LYS A CA 1
ATOM 760 C C . LYS A 1 96 ? -12.967 5.247 18.458 1.00 92.38 96 LYS A C 1
ATOM 762 O O . LYS A 1 96 ? -12.496 6.203 17.843 1.00 92.38 96 LYS A O 1
ATOM 767 N N . ILE A 1 97 ? -13.279 4.093 17.874 1.00 94.25 97 ILE A N 1
ATOM 768 C CA . ILE A 1 97 ? -13.099 3.858 16.451 1.00 94.25 97 ILE A CA 1
ATOM 769 C C . ILE A 1 97 ? -14.210 4.595 15.711 1.00 94.25 97 ILE A C 1
ATOM 771 O O . ILE A 1 97 ? -15.394 4.452 16.002 1.00 94.25 97 ILE A O 1
ATOM 775 N N . ASN A 1 98 ? -13.808 5.421 14.754 1.00 95.38 98 ASN A N 1
ATOM 776 C CA . ASN A 1 98 ? -14.729 6.099 13.862 1.00 95.38 98 ASN A CA 1
ATOM 777 C C . ASN A 1 98 ? -14.970 5.198 12.640 1.00 95.38 98 ASN A C 1
ATOM 779 O O . ASN A 1 98 ? -14.046 4.974 11.857 1.00 95.38 98 ASN A O 1
ATOM 783 N N . GLU A 1 99 ? -16.192 4.680 12.497 1.00 95.25 99 GLU A N 1
ATOM 784 C CA . GLU A 1 99 ? -16.574 3.761 11.414 1.00 95.25 99 GLU A CA 1
ATOM 785 C C . GLU A 1 99 ? -16.395 4.389 10.026 1.00 95.25 99 GLU A C 1
ATOM 787 O O . GLU A 1 99 ? -15.826 3.756 9.136 1.00 95.25 99 GLU A O 1
ATOM 792 N N . ASP A 1 100 ? -16.790 5.654 9.852 1.00 96.19 100 ASP A N 1
ATOM 793 C CA . ASP A 1 100 ? -16.632 6.361 8.577 1.00 96.19 100 ASP A CA 1
ATOM 794 C C . ASP A 1 100 ? -15.153 6.485 8.196 1.00 96.19 100 ASP A C 1
ATOM 796 O O . ASP A 1 100 ? -14.778 6.305 7.040 1.00 96.19 100 ASP A O 1
ATOM 800 N N . PHE A 1 101 ? -14.289 6.785 9.168 1.00 96.56 101 PHE A N 1
ATOM 801 C CA . PHE A 1 101 ? -12.852 6.877 8.925 1.00 96.56 101 PHE A CA 1
ATOM 802 C C . PHE A 1 101 ? -12.228 5.505 8.643 1.00 96.56 101 PHE A C 1
ATOM 804 O O . PHE A 1 101 ? -11.383 5.392 7.755 1.00 96.56 101 PHE A O 1
ATOM 811 N N . LEU A 1 102 ? -12.664 4.452 9.341 1.00 96.94 102 LEU A N 1
ATOM 812 C CA . LEU A 1 102 ? -12.273 3.075 9.036 1.00 96.94 102 LEU A CA 1
ATOM 813 C C . LEU A 1 102 ? -12.651 2.704 7.597 1.00 96.94 102 LEU A C 1
ATOM 815 O O . LEU A 1 102 ? -11.827 2.135 6.878 1.00 96.94 102 LEU A O 1
ATOM 819 N N . HIS A 1 103 ? -13.863 3.061 7.169 1.00 97.19 103 HIS A N 1
ATOM 820 C CA . HIS A 1 103 ? -14.320 2.851 5.802 1.00 97.19 103 HIS A CA 1
ATOM 821 C C . HIS A 1 103 ? -13.434 3.576 4.787 1.00 97.19 103 HIS A C 1
ATOM 823 O O . HIS A 1 103 ? -12.935 2.937 3.860 1.00 97.19 103 HIS A O 1
ATOM 829 N N . ASP A 1 104 ? -13.148 4.860 5.006 1.00 97.06 104 ASP A N 1
ATOM 830 C CA . ASP A 1 104 ? -12.282 5.634 4.112 1.00 97.06 104 ASP A CA 1
ATOM 831 C C . ASP A 1 104 ? -10.870 5.046 4.013 1.00 97.06 104 ASP A C 1
ATOM 833 O O . ASP A 1 104 ? -10.281 5.003 2.931 1.00 97.06 104 ASP A O 1
ATOM 837 N N . VAL A 1 105 ? -10.309 4.571 5.132 1.00 97.12 105 VAL A N 1
ATOM 838 C CA . VAL A 1 105 ? -8.989 3.930 5.143 1.00 97.12 105 VAL A CA 1
ATOM 839 C C . VAL A 1 105 ? -9.026 2.611 4.370 1.00 97.12 105 VAL A C 1
ATOM 841 O O . VAL A 1 105 ? -8.111 2.348 3.588 1.00 97.12 105 VAL A O 1
ATOM 844 N N . CYS A 1 106 ? -10.065 1.789 4.529 1.00 96.62 106 CYS A N 1
ATOM 845 C CA . CYS A 1 106 ? -10.231 0.560 3.749 1.00 96.62 106 CYS A CA 1
ATOM 846 C C . CYS A 1 106 ? -10.325 0.842 2.241 1.00 96.62 106 CYS A C 1
ATOM 848 O O . CYS A 1 106 ? -9.611 0.210 1.459 1.00 96.62 106 CYS A O 1
ATOM 850 N N . GLU A 1 107 ? -11.135 1.820 1.832 1.00 96.69 107 GLU A N 1
ATOM 851 C CA . GLU A 1 107 ? -11.259 2.231 0.427 1.00 96.69 107 GLU A CA 1
ATOM 852 C C . GLU A 1 107 ? -9.939 2.789 -0.124 1.00 96.69 107 GLU A C 1
ATOM 854 O O . GLU A 1 107 ? -9.521 2.465 -1.240 1.00 96.69 107 GLU A O 1
ATOM 859 N N . PHE A 1 108 ? -9.218 3.571 0.682 1.00 96.75 108 PHE A N 1
ATOM 860 C CA . PHE A 1 108 ? -7.898 4.078 0.321 1.00 96.75 108 PHE A CA 1
ATOM 861 C C . PHE A 1 108 ? -6.856 2.961 0.153 1.00 96.75 108 PHE A C 1
ATOM 863 O O . PHE A 1 108 ? -5.991 3.054 -0.722 1.00 96.75 108 PHE A O 1
ATOM 870 N N . LEU A 1 109 ? -6.924 1.901 0.963 1.00 95.81 109 LEU A N 1
ATOM 871 C CA . LEU A 1 109 ? -5.980 0.782 0.929 1.00 95.81 109 LEU A CA 1
ATOM 872 C C . LEU A 1 109 ? -6.267 -0.246 -0.177 1.00 95.81 109 LEU A C 1
ATOM 874 O O . LEU A 1 109 ? -5.350 -0.956 -0.592 1.00 95.81 109 LEU A O 1
ATOM 878 N N . LEU A 1 110 ? -7.489 -0.313 -0.707 1.00 94.56 110 LEU A N 1
ATOM 879 C CA . LEU A 1 110 ? -7.882 -1.289 -1.733 1.00 94.56 110 LEU A CA 1
ATOM 880 C C . LEU A 1 110 ? -6.967 -1.306 -2.989 1.00 94.56 110 LEU A C 1
ATOM 882 O O . LEU A 1 110 ? -6.584 -2.392 -3.444 1.00 94.56 110 LEU A O 1
ATOM 886 N N . PRO A 1 111 ? -6.534 -0.159 -3.557 1.00 94.50 111 PRO A N 1
ATOM 887 C CA . PRO A 1 111 ? -5.578 -0.145 -4.667 1.00 94.50 111 PRO A CA 1
ATOM 888 C C . PRO A 1 111 ? -4.216 -0.761 -4.318 1.00 94.50 111 PRO A C 1
ATOM 890 O O . PRO A 1 111 ? -3.543 -1.299 -5.199 1.00 94.50 111 PRO A O 1
ATOM 893 N N . PHE A 1 112 ? -3.803 -0.699 -3.050 1.00 94.12 112 PHE A N 1
ATOM 894 C CA . PHE A 1 112 ? -2.559 -1.308 -2.581 1.00 94.12 112 PHE A CA 1
ATOM 895 C C . PHE A 1 112 ? -2.674 -2.823 -2.505 1.00 94.12 112 PHE A C 1
ATOM 897 O O . PHE A 1 112 ? -1.770 -3.519 -2.964 1.00 94.12 112 PHE A O 1
ATOM 904 N N . ASP A 1 113 ? -3.799 -3.327 -2.001 1.00 92.06 113 ASP A N 1
ATOM 905 C CA . ASP A 1 113 ? -4.089 -4.761 -2.004 1.00 92.06 113 ASP A CA 1
ATOM 906 C C . ASP A 1 113 ? -4.125 -5.329 -3.425 1.00 92.06 113 ASP A C 1
ATOM 908 O O . ASP A 1 113 ? -3.443 -6.307 -3.741 1.00 92.06 113 ASP A O 1
ATOM 912 N N . THR A 1 114 ? -4.788 -4.614 -4.335 1.00 91.75 114 THR A N 1
ATOM 913 C CA . THR A 1 114 ? -4.796 -4.951 -5.765 1.00 91.75 114 THR A CA 1
ATOM 914 C C . THR A 1 114 ? -3.377 -4.999 -6.343 1.00 91.75 114 THR A C 1
ATOM 916 O O . THR A 1 114 ? -3.044 -5.905 -7.117 1.00 91.75 114 THR A O 1
ATOM 919 N N . ALA A 1 115 ? -2.512 -4.051 -5.965 1.00 92.00 115 ALA A N 1
ATOM 920 C CA . ALA A 1 115 ? -1.118 -4.048 -6.393 1.00 92.00 115 ALA A CA 1
ATOM 921 C C . ALA A 1 115 ? -0.344 -5.255 -5.835 1.00 92.00 115 ALA A C 1
ATOM 923 O O . ALA A 1 115 ? 0.407 -5.871 -6.591 1.00 92.00 115 ALA A O 1
ATOM 924 N N . PHE A 1 116 ? -0.551 -5.648 -4.572 1.00 89.25 116 PHE A N 1
ATOM 925 C CA . PHE A 1 116 ? 0.063 -6.859 -4.011 1.00 89.25 116 PHE A CA 1
ATOM 926 C C . PHE A 1 116 ? -0.330 -8.104 -4.796 1.00 89.25 116 PHE A C 1
ATOM 928 O O . PHE A 1 116 ? 0.539 -8.806 -5.311 1.00 89.25 116 PHE A O 1
ATOM 935 N N . GLN A 1 117 ? -1.630 -8.334 -4.970 1.00 88.81 117 GLN A N 1
ATOM 936 C CA . GLN A 1 117 ? -2.133 -9.497 -5.700 1.00 88.81 117 GLN A CA 1
ATOM 937 C C . GLN A 1 117 ? -1.595 -9.541 -7.139 1.00 88.81 117 GLN A C 1
ATOM 939 O O . GLN A 1 117 ? -1.202 -10.592 -7.643 1.00 88.81 117 GLN A O 1
ATOM 944 N N . THR A 1 118 ? -1.516 -8.380 -7.795 1.00 89.88 118 THR A N 1
ATOM 945 C CA . THR A 1 118 ? -1.050 -8.263 -9.183 1.00 89.88 118 THR A CA 1
ATOM 946 C C . THR A 1 118 ? 0.449 -8.521 -9.341 1.00 89.88 118 THR A C 1
ATOM 948 O O . THR A 1 118 ? 0.868 -9.054 -10.377 1.00 89.88 118 THR A O 1
ATOM 951 N N . LEU A 1 119 ? 1.262 -8.097 -8.368 1.00 90.25 119 LEU A N 1
ATOM 952 C CA . LEU A 1 119 ? 2.725 -8.171 -8.426 1.00 90.25 119 LEU A CA 1
ATOM 953 C C . LEU A 1 119 ? 3.288 -9.480 -7.865 1.00 90.25 119 LEU A C 1
ATOM 955 O O . LEU A 1 119 ? 4.360 -9.900 -8.304 1.00 90.25 119 LEU A O 1
ATOM 959 N N . SER A 1 120 ? 2.559 -10.131 -6.959 1.00 87.44 120 SER A N 1
ATOM 960 C CA . SER A 1 120 ? 2.937 -11.409 -6.346 1.00 87.44 120 SER A CA 1
ATOM 961 C C . SER A 1 120 ? 2.375 -12.638 -7.087 1.00 87.44 120 SER A C 1
ATOM 963 O O . SER A 1 120 ? 2.523 -13.761 -6.610 1.00 87.44 120 SER A O 1
ATOM 965 N N . ASP A 1 121 ? 1.750 -12.458 -8.259 1.00 85.88 121 ASP A N 1
ATOM 966 C CA . ASP A 1 121 ? 1.258 -13.555 -9.106 1.00 85.88 121 ASP A CA 1
ATOM 967 C C . ASP A 1 121 ? 2.422 -14.443 -9.585 1.00 85.88 121 ASP A C 1
ATOM 969 O O . ASP A 1 121 ? 3.279 -14.020 -10.360 1.00 85.88 121 ASP A O 1
ATOM 973 N N . SER A 1 122 ? 2.447 -15.697 -9.128 1.00 83.00 122 SER A N 1
ATOM 974 C CA . SER A 1 122 ? 3.478 -16.679 -9.483 1.00 83.00 122 SER A CA 1
ATOM 975 C C . SER A 1 122 ? 3.211 -17.403 -10.805 1.00 83.00 122 SER A C 1
ATOM 977 O O . SER A 1 122 ? 4.099 -18.077 -11.325 1.00 83.00 122 SER A O 1
ATOM 979 N N . LYS A 1 123 ? 2.001 -17.282 -11.365 1.00 85.19 123 LYS A N 1
ATOM 980 C CA . LYS A 1 123 ? 1.579 -17.991 -12.584 1.00 85.19 123 LYS A CA 1
ATOM 981 C C . LYS A 1 123 ? 1.778 -17.164 -13.849 1.00 85.19 123 LYS A C 1
ATOM 983 O O . LYS A 1 123 ? 1.699 -17.703 -14.952 1.00 85.19 123 LYS A O 1
ATOM 988 N N . ARG A 1 124 ? 1.994 -15.854 -13.722 1.00 84.06 124 ARG A N 1
ATOM 989 C CA . ARG A 1 124 ? 2.167 -14.928 -14.848 1.00 84.06 124 ARG A CA 1
ATOM 990 C C . ARG A 1 124 ? 3.392 -14.058 -14.620 1.00 84.06 124 ARG A C 1
ATOM 992 O O . ARG A 1 124 ? 3.762 -13.778 -13.491 1.00 84.06 124 ARG A O 1
ATOM 999 N N . ALA A 1 125 ? 4.014 -13.582 -15.696 1.00 85.88 125 ALA A N 1
ATOM 1000 C CA . ALA A 1 125 ? 5.082 -12.597 -15.562 1.00 85.88 125 ALA A CA 1
ATOM 1001 C C . ALA A 1 125 ? 4.532 -11.312 -14.913 1.00 85.88 125 ALA A C 1
ATOM 1003 O O . ALA A 1 125 ? 3.495 -10.802 -15.337 1.00 85.88 125 ALA A O 1
ATOM 1004 N N . THR A 1 126 ? 5.233 -10.767 -13.916 1.00 90.19 126 THR A N 1
ATOM 1005 C CA . THR A 1 126 ? 4.780 -9.575 -13.169 1.00 90.19 126 THR A CA 1
ATOM 1006 C C . THR A 1 126 ? 5.735 -8.390 -13.260 1.00 90.19 126 THR A C 1
ATOM 1008 O O . THR A 1 126 ? 5.331 -7.260 -12.993 1.00 90.19 126 THR A O 1
ATOM 1011 N N . LEU A 1 127 ? 6.978 -8.596 -13.712 1.00 89.25 127 LEU A N 1
ATOM 1012 C CA . LEU A 1 127 ? 8.012 -7.552 -13.740 1.00 89.25 127 LEU A CA 1
ATOM 1013 C C . LEU A 1 127 ? 7.587 -6.311 -14.547 1.00 89.25 127 LEU A C 1
ATOM 1015 O O . LEU A 1 127 ? 7.807 -5.181 -14.122 1.00 89.25 127 LEU A O 1
ATOM 1019 N N . HIS A 1 128 ? 6.905 -6.525 -15.674 1.00 88.69 128 HIS A N 1
ATOM 1020 C CA . HIS A 1 128 ? 6.374 -5.465 -16.536 1.00 88.69 128 HIS A CA 1
ATOM 1021 C C . HIS A 1 128 ? 5.244 -4.650 -15.883 1.00 88.69 128 HIS A C 1
ATOM 1023 O O . HIS A 1 128 ? 4.939 -3.547 -16.324 1.00 88.69 128 HIS A O 1
ATOM 1029 N N . ARG A 1 129 ? 4.609 -5.170 -14.827 1.00 90.12 129 ARG A N 1
ATOM 1030 C CA . ARG A 1 129 ? 3.477 -4.529 -14.142 1.00 90.12 129 ARG A CA 1
ATOM 1031 C C . ARG A 1 129 ? 3.912 -3.560 -13.049 1.00 90.12 129 ARG A C 1
ATOM 1033 O O . ARG A 1 129 ? 3.113 -2.725 -12.639 1.00 90.12 129 ARG A O 1
ATOM 1040 N N . VAL A 1 130 ? 5.165 -3.628 -12.598 1.00 90.25 130 VAL A N 1
ATOM 1041 C CA . VAL A 1 130 ? 5.658 -2.811 -11.479 1.00 90.25 130 VAL A CA 1
ATOM 1042 C C . VAL A 1 130 ? 5.595 -1.318 -11.775 1.00 90.25 130 VAL A C 1
ATOM 1044 O O . VAL A 1 130 ? 5.098 -0.570 -10.939 1.00 90.25 130 VAL A O 1
ATOM 1047 N N . LEU A 1 131 ? 6.049 -0.866 -12.948 1.00 88.31 131 LEU A N 1
ATOM 1048 C CA . LEU A 1 131 ? 5.996 0.559 -13.291 1.00 88.31 131 LEU A CA 1
ATOM 1049 C C . LEU A 1 131 ? 4.544 1.078 -13.403 1.00 88.31 131 LEU A C 1
ATOM 1051 O O . LEU A 1 131 ? 4.241 2.090 -12.768 1.00 88.31 131 LEU A O 1
ATOM 1055 N N . PRO A 1 132 ? 3.622 0.399 -14.120 1.00 88.06 132 PRO A N 1
ATOM 1056 C CA . PRO A 1 132 ? 2.204 0.759 -14.108 1.00 88.06 132 PRO A CA 1
ATOM 1057 C C . PRO A 1 132 ? 1.599 0.812 -12.701 1.00 88.06 132 PRO A C 1
ATOM 1059 O O . PRO A 1 132 ? 0.943 1.795 -12.365 1.00 88.06 132 PRO A O 1
ATOM 1062 N N . MET A 1 133 ? 1.852 -0.200 -11.862 1.00 90.62 133 MET A N 1
ATOM 1063 C CA . MET A 1 133 ? 1.326 -0.238 -10.494 1.00 90.62 133 MET A CA 1
ATOM 1064 C C . MET A 1 133 ? 1.905 0.884 -9.634 1.00 90.62 133 MET A C 1
ATOM 1066 O O . MET A 1 133 ? 1.150 1.569 -8.953 1.00 90.62 133 MET A O 1
ATOM 1070 N N . LYS A 1 134 ? 3.212 1.158 -9.728 1.00 90.25 134 LYS A N 1
ATOM 1071 C CA . LYS A 1 134 ? 3.835 2.311 -9.065 1.00 90.25 134 LYS A CA 1
ATOM 1072 C C . LYS A 1 134 ? 3.113 3.611 -9.423 1.00 90.25 134 LYS A C 1
ATOM 1074 O O . LYS A 1 134 ? 2.784 4.384 -8.530 1.00 90.25 134 LYS A O 1
ATOM 1079 N N . GLN A 1 135 ? 2.815 3.831 -10.705 1.00 87.94 135 GLN A N 1
ATOM 1080 C CA . GLN A 1 135 ? 2.093 5.029 -11.136 1.00 87.94 135 GLN A CA 1
ATOM 1081 C C . GLN A 1 135 ? 0.654 5.074 -10.605 1.00 87.94 135 GLN A C 1
ATOM 1083 O O . GLN A 1 135 ? 0.178 6.147 -10.241 1.00 87.94 135 GLN A O 1
ATOM 1088 N N . VAL A 1 136 ? -0.049 3.938 -10.564 1.00 90.88 136 VAL A N 1
ATOM 1089 C CA . VAL A 1 136 ? -1.395 3.853 -9.971 1.00 90.88 136 VAL A CA 1
ATOM 1090 C C . VAL A 1 136 ? -1.360 4.262 -8.499 1.00 90.88 136 VAL A C 1
ATOM 1092 O O . VAL A 1 136 ? -2.167 5.096 -8.092 1.00 90.88 136 VAL A O 1
ATOM 1095 N N . LEU A 1 137 ? -0.404 3.738 -7.727 1.00 93.00 137 LEU A N 1
ATOM 1096 C CA . LEU A 1 137 ? -0.266 4.053 -6.303 1.00 93.00 137 LEU A CA 1
ATOM 1097 C C . LEU A 1 137 ? 0.103 5.521 -6.067 1.00 93.00 137 LEU A C 1
ATOM 1099 O O . LEU A 1 137 ? -0.492 6.152 -5.199 1.00 93.00 137 LEU A O 1
ATOM 1103 N N . ILE A 1 138 ? 1.007 6.093 -6.872 1.00 92.00 138 ILE A N 1
ATOM 1104 C CA . ILE A 1 138 ? 1.333 7.529 -6.816 1.00 92.00 138 ILE A CA 1
ATOM 1105 C C . ILE A 1 138 ? 0.080 8.372 -7.068 1.00 92.00 138 ILE A C 1
ATOM 1107 O O . ILE A 1 138 ? -0.239 9.241 -6.266 1.00 92.00 138 ILE A O 1
ATOM 1111 N N . ASN A 1 139 ? -0.685 8.070 -8.123 1.00 91.81 139 ASN A N 1
ATOM 1112 C CA . ASN A 1 139 ? -1.907 8.822 -8.429 1.00 91.81 139 ASN A CA 1
ATOM 1113 C C . ASN A 1 139 ? -2.931 8.738 -7.286 1.00 91.81 139 ASN A C 1
ATOM 1115 O O . ASN A 1 139 ? -3.648 9.700 -7.036 1.00 91.81 139 ASN A O 1
ATOM 1119 N N . LYS A 1 140 ? -3.010 7.597 -6.592 1.00 94.38 140 LYS A N 1
ATOM 1120 C CA . LYS A 1 140 ? -3.888 7.430 -5.425 1.00 94.38 140 LYS A CA 1
ATOM 1121 C C . LYS A 1 140 ? -3.414 8.198 -4.193 1.00 94.38 140 LYS A C 1
ATOM 1123 O O . LYS A 1 140 ? -4.235 8.498 -3.334 1.00 94.38 140 LYS A O 1
ATOM 1128 N N . CYS A 1 141 ? -2.133 8.547 -4.127 1.00 95.62 141 CYS A N 1
ATOM 1129 C CA . CYS A 1 141 ? -1.561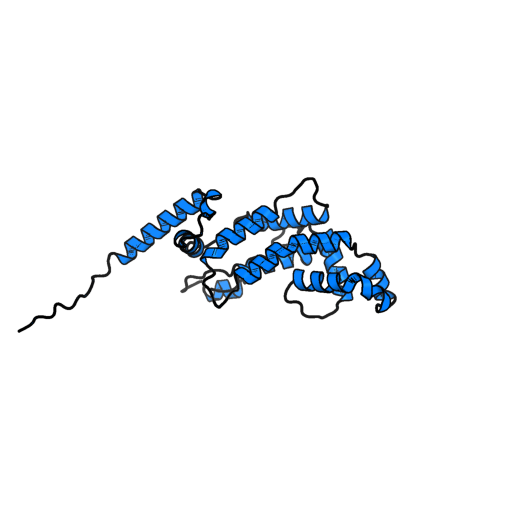 9.365 -3.062 1.00 95.62 141 CYS A CA 1
ATOM 1130 C C . CYS A 1 141 ? -1.644 10.875 -3.335 1.00 95.62 141 CYS A C 1
ATOM 1132 O O . CYS A 1 141 ? -1.178 11.657 -2.512 1.00 95.62 141 CYS A O 1
ATOM 1134 N N . VAL A 1 142 ? -2.230 11.307 -4.457 1.00 95.38 142 VAL A N 1
ATOM 1135 C CA . VAL A 1 142 ? -2.487 12.731 -4.698 1.00 95.38 142 VAL A CA 1
ATOM 1136 C C . VAL A 1 142 ? -3.561 13.209 -3.721 1.00 95.38 142 VAL A C 1
ATOM 1138 O O . VAL A 1 142 ? -4.651 12.632 -3.646 1.00 95.38 142 VAL A O 1
ATOM 1141 N N . ILE A 1 143 ? -3.213 14.237 -2.950 1.00 96.00 143 ILE A N 1
ATOM 1142 C CA . ILE A 1 143 ? -4.088 14.851 -1.952 1.00 96.00 143 ILE A CA 1
ATOM 1143 C C . ILE A 1 143 ? -5.156 15.681 -2.661 1.00 96.00 143 ILE A C 1
ATOM 1145 O O . ILE A 1 143 ? -4.839 16.518 -3.506 1.00 96.00 143 ILE A O 1
ATOM 1149 N N . ASP A 1 144 ? -6.403 15.442 -2.279 1.00 95.12 144 ASP A N 1
ATOM 1150 C CA . ASP A 1 144 ? -7.569 16.235 -2.640 1.00 95.12 144 ASP A CA 1
ATOM 1151 C C . ASP A 1 144 ? -7.948 17.157 -1.467 1.00 95.12 144 ASP A C 1
ATOM 1153 O O . ASP A 1 144 ? -7.721 16.843 -0.293 1.00 95.12 144 ASP A O 1
ATOM 1157 N N . ASN A 1 145 ? -8.540 18.309 -1.771 1.00 93.31 145 ASN A N 1
ATOM 1158 C CA . ASN A 1 145 ? -9.050 19.232 -0.763 1.00 93.31 145 ASN A CA 1
ATOM 1159 C C . ASN A 1 145 ? -10.167 18.593 0.068 1.00 93.31 145 ASN A C 1
ATOM 1161 O O . ASN A 1 145 ? -10.226 18.845 1.276 1.00 93.31 145 ASN A O 1
ATOM 1165 N N . ASP A 1 146 ? -10.965 17.724 -0.552 1.00 95.38 146 ASP A N 1
ATOM 1166 C CA . ASP A 1 146 ? -12.090 17.033 0.083 1.00 95.38 146 ASP A CA 1
ATOM 1167 C C . ASP A 1 146 ? -11.658 15.827 0.938 1.00 95.38 146 ASP A C 1
ATOM 1169 O O . ASP A 1 146 ? -12.471 15.253 1.665 1.00 95.38 146 ASP A O 1
ATOM 1173 N N . ASP A 1 147 ? -10.374 15.444 0.910 1.00 95.06 147 ASP A N 1
ATOM 1174 C CA . ASP A 1 147 ? -9.881 14.357 1.754 1.00 95.06 147 ASP A CA 1
ATOM 1175 C C . ASP A 1 147 ? -9.994 14.719 3.246 1.00 95.06 147 ASP A C 1
ATOM 1177 O O . ASP A 1 147 ? -9.595 15.806 3.694 1.00 95.06 147 ASP A O 1
ATOM 1181 N N . LYS A 1 148 ? -10.448 13.751 4.050 1.00 95.62 148 LYS A N 1
ATOM 1182 C CA . LYS A 1 148 ? -10.382 13.835 5.515 1.00 95.62 148 LYS A CA 1
ATOM 1183 C C . LYS A 1 148 ? -8.924 13.859 5.981 1.00 95.62 148 LYS A C 1
ATOM 1185 O O . LYS A 1 148 ? -8.049 13.259 5.357 1.00 95.62 148 LYS A O 1
ATOM 1190 N N . GLU A 1 149 ? -8.666 14.497 7.121 1.00 95.88 149 GLU A N 1
ATOM 1191 C CA . GLU A 1 149 ? -7.305 14.740 7.625 1.00 95.88 149 GLU A CA 1
ATOM 1192 C C . GLU A 1 149 ? -6.450 13.465 7.721 1.00 95.88 149 GLU A C 1
ATOM 1194 O O . GLU A 1 149 ? -5.321 13.430 7.237 1.00 95.88 149 GLU A O 1
ATOM 1199 N N . GLY A 1 150 ? -7.001 12.367 8.249 1.00 95.00 150 GLY A N 1
ATOM 1200 C CA . GLY A 1 150 ? -6.261 11.104 8.342 1.00 95.00 150 GLY A CA 1
ATOM 1201 C C . GLY A 1 150 ? -5.900 10.499 6.978 1.00 95.00 150 GLY A C 1
ATOM 1202 O O . GLY A 1 150 ? -4.853 9.867 6.839 1.00 95.00 150 GLY A O 1
ATOM 1203 N N . ILE A 1 151 ? -6.717 10.740 5.947 1.00 97.88 151 ILE A N 1
ATOM 1204 C CA . ILE A 1 151 ? -6.419 10.330 4.568 1.00 97.88 151 ILE A CA 1
ATOM 1205 C C . ILE A 1 151 ? -5.350 11.238 3.961 1.00 97.88 151 ILE A C 1
ATOM 1207 O O . ILE A 1 151 ? -4.415 10.729 3.342 1.00 97.88 151 ILE A O 1
ATOM 1211 N N . LYS A 1 152 ? -5.412 12.556 4.196 1.00 97.56 152 LYS A N 1
ATOM 1212 C CA . LYS A 1 152 ? -4.360 13.504 3.782 1.00 97.56 152 LYS A CA 1
ATOM 1213 C C . LYS A 1 152 ? -2.999 13.106 4.349 1.00 97.56 152 LYS A C 1
ATOM 1215 O O . LYS A 1 152 ? -2.023 13.056 3.605 1.00 97.56 152 LYS A O 1
ATOM 1220 N N . GLN A 1 153 ? -2.952 12.741 5.629 1.00 96.50 153 GLN A N 1
ATOM 1221 C CA . GLN A 1 153 ? -1.753 12.246 6.311 1.00 96.50 153 GLN A CA 1
ATOM 1222 C C . GLN A 1 153 ? -1.167 10.990 5.645 1.00 96.50 153 GLN A C 1
ATOM 1224 O O . GLN A 1 153 ? 0.023 10.952 5.314 1.00 96.50 153 GLN A O 1
ATOM 1229 N N . LEU A 1 154 ? -2.005 9.977 5.390 1.00 96.69 154 LEU A N 1
ATOM 1230 C CA . LEU A 1 154 ? -1.589 8.749 4.704 1.00 96.69 154 LEU A CA 1
ATOM 1231 C C . LEU A 1 154 ? -1.083 9.031 3.286 1.00 96.69 154 LEU A C 1
ATOM 1233 O O . LEU A 1 154 ? -0.004 8.566 2.912 1.00 96.69 154 LEU A O 1
ATOM 1237 N N . LYS A 1 155 ? -1.836 9.814 2.508 1.00 96.81 155 LYS A N 1
ATOM 1238 C CA . LYS A 1 155 ? -1.491 10.208 1.138 1.00 96.81 155 LYS A CA 1
ATOM 1239 C C . LYS A 1 155 ? -0.175 10.980 1.080 1.00 96.81 155 LYS A C 1
ATOM 1241 O O . LYS A 1 155 ? 0.686 10.628 0.279 1.00 96.81 155 LYS A O 1
ATOM 1246 N N . ALA A 1 156 ? 0.024 11.957 1.966 1.00 94.75 156 ALA A N 1
ATOM 1247 C CA . ALA A 1 156 ? 1.258 12.736 2.053 1.00 94.75 156 ALA A CA 1
ATOM 1248 C C . ALA A 1 156 ? 2.476 11.838 2.309 1.00 94.75 156 ALA A C 1
ATOM 1250 O O . ALA A 1 156 ? 3.467 11.890 1.575 1.00 94.75 156 ALA A O 1
ATOM 1251 N N . PHE A 1 157 ? 2.396 10.979 3.330 1.00 93.81 157 PHE A N 1
ATOM 1252 C CA . PHE A 1 157 ? 3.496 10.091 3.691 1.00 93.81 157 PHE A CA 1
ATOM 1253 C C . PHE A 1 157 ? 3.805 9.086 2.576 1.00 93.81 157 PHE A C 1
ATOM 1255 O O . PHE A 1 157 ? 4.955 8.961 2.147 1.00 93.81 157 PHE A O 1
ATOM 1262 N N . LEU A 1 158 ? 2.789 8.374 2.090 1.00 93.69 158 LEU A N 1
ATOM 1263 C CA . LEU A 1 158 ? 2.954 7.325 1.089 1.00 93.69 158 LEU A CA 1
ATOM 1264 C C . LEU A 1 158 ? 3.351 7.894 -0.276 1.00 93.69 158 LEU A C 1
ATOM 1266 O O . LEU A 1 158 ? 4.276 7.370 -0.900 1.00 93.69 158 LEU A O 1
ATOM 1270 N N . GLY A 1 159 ? 2.732 8.998 -0.700 1.00 92.75 159 GLY A N 1
ATOM 1271 C CA . GLY A 1 159 ? 3.078 9.723 -1.922 1.00 92.75 159 GLY A CA 1
ATOM 1272 C C . GLY A 1 159 ? 4.550 10.107 -1.927 1.00 92.75 159 GLY A C 1
ATOM 1273 O O . GLY A 1 159 ? 5.288 9.693 -2.820 1.00 92.75 159 GLY A O 1
ATOM 1274 N N . MET A 1 160 ? 5.021 10.736 -0.845 1.00 90.81 160 MET A N 1
ATOM 1275 C CA . MET A 1 160 ? 6.438 11.046 -0.666 1.00 90.81 160 MET A CA 1
ATOM 1276 C C . MET A 1 160 ? 7.325 9.793 -0.787 1.00 90.81 160 MET A C 1
ATOM 1278 O O . MET A 1 160 ? 8.384 9.857 -1.410 1.00 90.81 160 MET A O 1
ATOM 1282 N N . LYS A 1 161 ? 6.956 8.645 -0.200 1.00 89.75 161 LYS A N 1
ATOM 1283 C CA . LYS A 1 161 ? 7.785 7.421 -0.268 1.00 89.75 161 LYS A CA 1
ATOM 1284 C C . LYS A 1 161 ? 7.793 6.767 -1.653 1.00 89.75 161 LYS A C 1
ATOM 1286 O O . LYS A 1 161 ? 8.809 6.164 -2.011 1.00 89.75 161 LYS A O 1
ATOM 1291 N N . PHE A 1 162 ? 6.705 6.862 -2.416 1.00 88.44 162 PHE A N 1
ATOM 1292 C CA . PHE A 1 162 ? 6.617 6.282 -3.760 1.00 88.44 162 PHE A CA 1
ATOM 1293 C C . PHE A 1 162 ? 7.201 7.184 -4.848 1.00 88.44 162 PHE A C 1
ATOM 1295 O O . PHE A 1 162 ? 7.784 6.663 -5.806 1.00 88.44 162 PHE A O 1
ATOM 1302 N N . GLU A 1 163 ? 7.080 8.502 -4.698 1.00 83.50 163 GLU A N 1
ATOM 1303 C CA . GLU A 1 163 ? 7.676 9.487 -5.602 1.00 83.50 163 GLU A CA 1
ATOM 1304 C C . GLU A 1 163 ? 9.182 9.618 -5.385 1.00 83.50 163 GLU A C 1
ATOM 1306 O O . GLU A 1 163 ? 9.942 9.611 -6.355 1.00 83.50 163 GLU A O 1
ATOM 1311 N N . ASN A 1 164 ? 9.633 9.660 -4.126 1.00 69.81 164 ASN A N 1
ATOM 1312 C CA . ASN A 1 164 ? 11.057 9.769 -3.837 1.00 69.81 164 ASN A CA 1
ATOM 1313 C C . ASN A 1 164 ? 11.837 8.538 -4.304 1.00 69.81 164 ASN A C 1
ATOM 1315 O O . ASN A 1 164 ? 11.337 7.413 -4.407 1.00 69.81 164 ASN A O 1
ATOM 1319 N N . GLU A 1 165 ? 13.140 8.741 -4.486 1.00 58.84 165 GLU A N 1
ATOM 1320 C CA . GLU A 1 165 ? 14.091 7.741 -4.964 1.00 58.84 165 GLU A CA 1
ATOM 1321 C C . GLU A 1 165 ? 14.222 6.475 -4.095 1.00 58.84 165 GLU A C 1
ATOM 1323 O O . GLU A 1 165 ? 15.080 5.644 -4.373 1.00 58.84 165 GLU A O 1
ATOM 1328 N N . LYS A 1 166 ? 13.428 6.273 -3.037 1.00 65.69 166 LYS A N 1
ATOM 1329 C CA . LYS A 1 166 ? 13.496 5.040 -2.238 1.00 65.69 166 LYS A CA 1
ATOM 1330 C C . LYS A 1 166 ? 12.917 3.839 -2.991 1.00 65.69 166 LYS A C 1
ATOM 1332 O O . LYS A 1 166 ? 13.479 2.748 -2.882 1.00 65.69 166 LYS A O 1
ATOM 1337 N N . TRP A 1 167 ? 11.891 4.023 -3.830 1.00 78.88 167 TRP A N 1
ATOM 1338 C CA . TRP A 1 167 ? 11.433 2.967 -4.745 1.00 78.88 167 TRP A CA 1
ATOM 1339 C C . TRP A 1 167 ? 12.221 2.999 -6.063 1.00 78.88 167 TRP A C 1
ATOM 1341 O O . TRP A 1 167 ? 11.685 3.356 -7.122 1.00 78.88 167 TRP A O 1
ATOM 1351 N N . LYS A 1 168 ? 13.515 2.648 -5.995 1.00 77.38 168 LYS A N 1
ATOM 1352 C CA . LYS A 1 168 ? 14.389 2.550 -7.178 1.00 77.38 168 LYS A CA 1
ATOM 1353 C C . LYS A 1 168 ? 13.961 1.372 -8.039 1.00 77.38 168 LYS A C 1
ATOM 1355 O O . LYS A 1 168 ? 14.188 0.215 -7.688 1.00 77.38 168 LYS A O 1
ATOM 1360 N N . LEU A 1 169 ? 13.369 1.680 -9.187 1.00 81.88 169 LEU A N 1
ATOM 1361 C CA . LEU A 1 169 ? 13.149 0.691 -10.229 1.00 81.88 169 LEU A CA 1
ATOM 1362 C C . LEU A 1 169 ? 14.483 0.436 -10.932 1.00 81.88 169 LEU A C 1
ATOM 1364 O O . LEU A 1 169 ? 15.071 1.340 -11.527 1.00 81.88 169 LE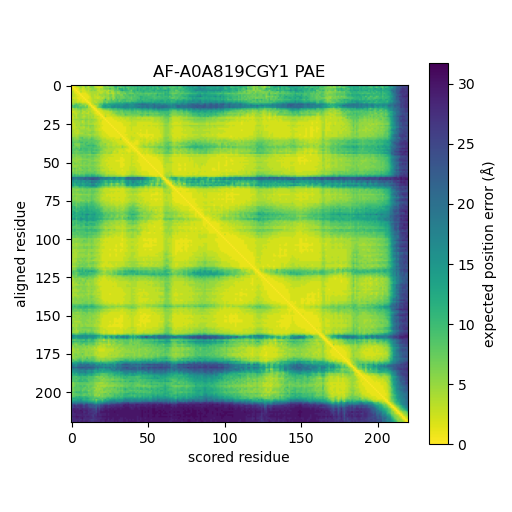U A O 1
ATOM 1368 N N . SER A 1 170 ? 14.974 -0.795 -10.826 1.00 84.75 170 SER A N 1
ATOM 1369 C CA . SER A 1 170 ? 16.102 -1.265 -11.619 1.00 84.75 170 SER A CA 1
ATOM 1370 C C . SER A 1 170 ? 15.768 -1.264 -13.117 1.00 84.75 170 SER A C 1
ATOM 1372 O O . SER A 1 170 ? 14.605 -1.217 -13.529 1.00 84.75 170 SER A O 1
ATOM 1374 N N . ASN A 1 171 ? 16.810 -1.308 -13.947 1.00 87.06 171 ASN A N 1
ATOM 1375 C CA . ASN A 1 171 ? 16.692 -1.230 -15.403 1.00 87.06 171 ASN A CA 1
ATOM 1376 C C . ASN A 1 171 ? 15.796 -2.342 -15.984 1.00 87.06 171 ASN A C 1
ATOM 1378 O O . ASN A 1 171 ? 15.105 -2.116 -16.975 1.00 87.06 171 ASN A O 1
ATOM 1382 N N . GLU A 1 172 ? 15.751 -3.513 -15.348 1.00 88.12 172 GLU A N 1
ATOM 1383 C CA . GLU A 1 172 ? 14.945 -4.660 -15.780 1.00 88.12 172 GLU A CA 1
ATOM 1384 C C . GLU A 1 172 ? 13.446 -4.368 -15.729 1.00 88.12 172 GLU A C 1
ATOM 1386 O O . GLU A 1 172 ? 12.725 -4.772 -16.637 1.00 88.12 172 GLU A O 1
ATOM 1391 N N . TYR A 1 173 ? 12.972 -3.624 -14.724 1.00 86.50 173 TYR A N 1
ATOM 1392 C CA . TYR A 1 173 ? 11.569 -3.206 -14.656 1.00 86.50 173 TYR A CA 1
ATOM 1393 C C . TYR A 1 173 ? 11.192 -2.317 -15.842 1.00 86.50 173 TYR A C 1
ATOM 1395 O O . TYR A 1 173 ? 10.119 -2.473 -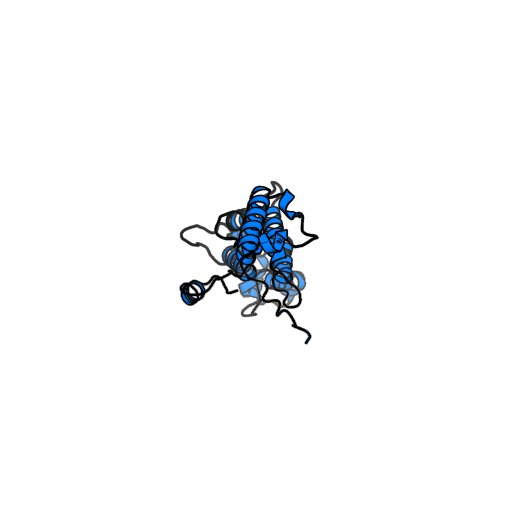16.427 1.00 86.50 173 TYR A O 1
ATOM 1403 N N . LEU A 1 174 ? 12.087 -1.398 -16.218 1.00 86.50 174 LEU A N 1
ATOM 1404 C CA . LEU A 1 174 ? 11.866 -0.470 -17.325 1.00 86.50 174 LEU A CA 1
ATOM 1405 C C . LEU A 1 174 ? 11.834 -1.209 -18.666 1.00 86.50 174 LEU A C 1
ATOM 1407 O O . LEU A 1 174 ? 10.899 -1.018 -19.443 1.00 86.50 174 LEU A O 1
ATOM 1411 N N . ILE A 1 175 ? 12.809 -2.092 -18.905 1.00 87.31 175 ILE A N 1
ATOM 1412 C CA . ILE A 1 175 ? 12.873 -2.905 -20.125 1.00 87.31 175 ILE A CA 1
ATOM 1413 C C . ILE A 1 175 ? 11.652 -3.827 -20.215 1.00 87.31 175 ILE A C 1
ATOM 1415 O O . ILE A 1 175 ? 10.980 -3.834 -21.241 1.00 87.31 175 ILE A O 1
ATOM 1419 N N . ALA A 1 176 ? 11.316 -4.551 -19.141 1.00 88.38 176 ALA A N 1
ATOM 1420 C CA . ALA A 1 176 ? 10.168 -5.459 -19.123 1.00 88.38 176 ALA A CA 1
ATOM 1421 C C . ALA A 1 176 ? 8.847 -4.733 -19.401 1.00 88.38 176 ALA A C 1
ATOM 1423 O O . ALA A 1 176 ? 7.990 -5.254 -20.111 1.00 88.38 176 ALA A O 1
ATOM 1424 N N . THR A 1 177 ? 8.689 -3.517 -18.871 1.00 87.62 177 THR A N 1
ATOM 1425 C CA . THR A 1 177 ? 7.515 -2.686 -19.160 1.00 87.62 177 THR A CA 1
ATOM 1426 C C . THR A 1 177 ? 7.487 -2.259 -20.630 1.00 87.62 177 THR A C 1
ATOM 1428 O O . THR A 1 177 ? 6.430 -2.303 -21.250 1.00 87.62 177 THR A O 1
ATOM 1431 N N . LEU A 1 178 ? 8.636 -1.878 -21.204 1.00 86.88 178 LEU A N 1
ATOM 1432 C CA . LEU A 1 178 ? 8.754 -1.422 -22.595 1.00 86.88 178 LEU A CA 1
ATOM 1433 C C . LEU A 1 178 ? 8.425 -2.512 -23.618 1.00 86.88 178 LEU A C 1
ATOM 1435 O O . LEU A 1 178 ? 7.760 -2.226 -24.609 1.00 86.88 178 LEU A O 1
ATOM 1439 N N . ILE A 1 179 ? 8.887 -3.741 -23.389 1.00 86.75 179 ILE A N 1
ATOM 1440 C CA . ILE A 1 179 ? 8.681 -4.855 -24.328 1.00 86.75 179 ILE A CA 1
ATOM 1441 C C . ILE A 1 179 ? 7.266 -5.440 -24.262 1.00 86.75 179 ILE A C 1
ATOM 1443 O O . ILE A 1 179 ? 6.896 -6.241 -25.118 1.00 86.75 179 ILE A O 1
ATOM 1447 N N . HIS A 1 180 ? 6.467 -5.076 -23.254 1.00 85.19 180 HIS A N 1
ATOM 1448 C CA . HIS A 1 180 ? 5.120 -5.608 -23.120 1.00 85.19 180 HIS A CA 1
ATOM 1449 C C . HIS A 1 180 ? 4.150 -4.878 -24.071 1.00 85.19 180 HIS A C 1
ATOM 1451 O O . HIS A 1 180 ? 3.908 -3.680 -23.899 1.00 85.19 180 HIS A O 1
ATOM 1457 N N . PRO A 1 181 ? 3.502 -5.582 -25.020 1.00 76.25 181 PRO A N 1
ATOM 1458 C CA . PRO A 1 181 ? 2.779 -4.963 -26.140 1.00 76.25 181 PRO A CA 1
ATOM 1459 C C . PRO A 1 181 ? 1.602 -4.078 -25.704 1.00 76.25 181 PRO A C 1
ATOM 1461 O O . PRO A 1 181 ? 1.285 -3.085 -26.356 1.00 76.25 181 PRO A O 1
ATOM 1464 N N . ASN A 1 182 ? 0.981 -4.406 -24.568 1.00 73.19 182 ASN A N 1
ATOM 1465 C CA . ASN A 1 182 ? -0.199 -3.697 -24.064 1.00 73.19 182 ASN A CA 1
ATOM 1466 C C . ASN A 1 182 ? 0.125 -2.566 -23.073 1.00 73.19 182 ASN A C 1
ATOM 1468 O O . ASN A 1 182 ? -0.785 -1.861 -22.644 1.00 73.19 182 ASN A O 1
ATOM 1472 N N . LEU A 1 183 ? 1.391 -2.369 -22.686 1.00 66.75 183 LEU A N 1
ATOM 1473 C CA . LEU A 1 183 ? 1.756 -1.381 -21.669 1.00 66.75 183 LEU A CA 1
ATOM 1474 C C . LEU A 1 183 ? 2.320 -0.108 -22.299 1.00 66.75 183 LEU A C 1
ATOM 1476 O O . LEU A 1 183 ? 3.513 0.178 -22.257 1.00 66.75 183 LEU A O 1
ATOM 1480 N N . LYS A 1 184 ? 1.418 0.738 -22.802 1.00 60.94 184 LYS A N 1
ATOM 1481 C CA . LYS A 1 184 ? 1.760 2.095 -23.259 1.00 60.94 184 LYS A CA 1
ATOM 1482 C C . LYS A 1 184 ? 1.950 3.101 -22.102 1.00 60.94 184 LYS A C 1
ATOM 1484 O O . LYS A 1 184 ? 2.000 4.303 -22.330 1.00 60.94 184 LYS A O 1
ATOM 1489 N N . HIS A 1 185 ? 2.096 2.647 -20.851 1.00 60.50 185 HIS A N 1
ATOM 1490 C CA . HIS A 1 185 ? 2.087 3.484 -19.630 1.00 60.50 185 HIS A CA 1
ATOM 1491 C C . HIS A 1 185 ? 3.192 4.545 -19.534 1.00 60.50 185 HIS A C 1
ATOM 1493 O O . HIS A 1 185 ? 3.170 5.398 -18.650 1.00 60.50 185 HIS A O 1
ATOM 1499 N N . PHE A 1 186 ? 4.124 4.550 -20.475 1.00 63.22 186 PHE A N 1
ATOM 1500 C CA . PHE A 1 186 ? 5.147 5.571 -20.605 1.00 63.22 186 PHE A CA 1
ATOM 1501 C C . PHE A 1 186 ? 4.633 6.968 -20.981 1.00 63.22 186 PHE A C 1
ATOM 1503 O O . PHE A 1 186 ? 5.409 7.915 -20.900 1.00 63.22 186 PHE A O 1
ATOM 1510 N N . HIS A 1 187 ? 3.357 7.138 -21.356 1.00 61.28 187 HIS A N 1
ATOM 1511 C CA . HIS A 1 187 ? 2.790 8.464 -21.652 1.00 61.28 187 HIS A CA 1
ATOM 1512 C C . HIS A 1 187 ? 2.970 9.463 -20.499 1.00 61.28 187 HIS A C 1
ATOM 1514 O O . HIS A 1 187 ? 3.211 10.639 -20.742 1.00 61.28 187 HIS A O 1
ATOM 1520 N N . LYS A 1 188 ? 2.886 8.987 -19.249 1.00 65.94 188 LYS A N 1
ATOM 1521 C CA . LYS A 1 188 ? 3.028 9.823 -18.047 1.00 65.94 188 LYS A CA 1
ATOM 1522 C C . LYS A 1 188 ? 4.476 9.960 -17.559 1.00 65.94 188 LYS A C 1
ATOM 1524 O O . LYS A 1 188 ? 4.752 10.796 -16.708 1.00 65.94 188 LYS A O 1
ATOM 1529 N N . CYS A 1 189 ? 5.407 9.168 -18.097 1.00 70.69 189 CYS A N 1
ATOM 1530 C CA . CYS A 1 189 ? 6.825 9.191 -17.721 1.00 70.69 189 CYS A CA 1
ATOM 1531 C C . CYS A 1 189 ? 7.725 9.088 -18.970 1.00 70.69 189 CYS A C 1
ATOM 1533 O O . CYS A 1 189 ? 8.416 8.078 -19.148 1.00 70.69 189 CYS A O 1
ATOM 1535 N N . PRO A 1 190 ? 7.729 10.104 -19.854 1.00 75.06 190 PRO A N 1
ATOM 1536 C CA . PRO A 1 190 ? 8.453 10.046 -21.127 1.00 75.06 190 PRO A CA 1
ATOM 1537 C C . PRO A 1 190 ? 9.963 9.825 -20.943 1.00 75.06 190 PRO A C 1
ATOM 1539 O O . PRO A 1 190 ? 10.547 8.990 -21.629 1.00 75.06 190 PRO A O 1
ATOM 1542 N N . HIS A 1 191 ? 10.570 10.450 -19.931 1.00 79.25 191 HIS A N 1
ATOM 1543 C CA . HIS A 1 191 ? 11.987 10.266 -19.598 1.00 79.25 191 HIS A CA 1
ATOM 1544 C C . HIS A 1 191 ? 12.340 8.807 -19.233 1.00 79.25 191 HIS A C 1
ATOM 1546 O O . HIS A 1 191 ? 13.402 8.302 -19.602 1.00 79.25 191 HIS A O 1
ATOM 1552 N N . LEU A 1 192 ? 11.440 8.077 -18.555 1.00 81.00 192 LEU A N 1
ATOM 1553 C CA . LEU A 1 192 ? 11.649 6.653 -18.255 1.00 81.00 192 LEU A CA 1
ATOM 1554 C C . LEU A 1 192 ? 11.555 5.787 -19.512 1.00 81.00 192 LEU A C 1
ATOM 1556 O O . LEU A 1 192 ? 12.231 4.762 -19.591 1.00 81.00 192 LEU A O 1
ATOM 1560 N N . LYS A 1 193 ? 10.752 6.201 -20.498 1.00 82.00 193 LYS A N 1
ATOM 1561 C CA . LYS A 1 193 ? 10.636 5.525 -21.795 1.00 82.00 193 LYS A CA 1
ATOM 1562 C C . LYS A 1 193 ? 11.930 5.618 -22.579 1.00 82.00 193 LYS A C 1
ATOM 1564 O O . LYS A 1 193 ? 12.426 4.608 -23.064 1.00 82.00 193 LYS A O 1
ATOM 1569 N N . GLU A 1 194 ? 12.468 6.826 -22.694 1.00 83.19 194 GLU A N 1
ATOM 1570 C CA . GLU A 1 194 ? 13.715 7.089 -23.411 1.00 83.19 194 GLU A CA 1
ATOM 1571 C C . GLU A 1 194 ? 14.863 6.308 -22.785 1.00 83.19 194 GLU A C 1
ATOM 1573 O O . GLU A 1 194 ? 15.589 5.599 -23.485 1.00 83.19 194 GLU A O 1
ATOM 1578 N N . ARG A 1 195 ? 14.945 6.326 -21.449 1.00 85.19 195 ARG A N 1
ATOM 1579 C CA . ARG A 1 195 ? 15.887 5.494 -20.702 1.00 85.19 195 ARG A CA 1
ATOM 1580 C C . ARG A 1 195 ? 15.685 4.003 -20.985 1.00 85.19 195 ARG A C 1
ATOM 1582 O O . ARG A 1 195 ? 16.666 3.309 -21.230 1.00 85.19 195 ARG A O 1
ATOM 1589 N N . ALA A 1 196 ? 14.451 3.498 -20.975 1.00 85.69 196 ALA A N 1
ATOM 15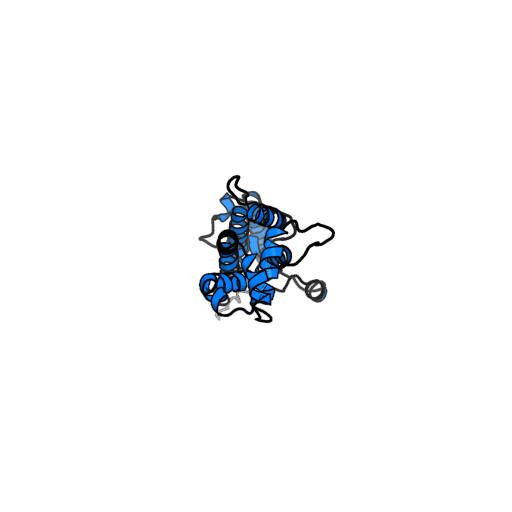90 C CA . ALA A 1 196 ? 14.166 2.092 -21.270 1.00 85.69 196 ALA A CA 1
ATOM 1591 C C . ALA A 1 196 ? 14.601 1.698 -22.692 1.00 85.69 196 ALA A C 1
ATOM 1593 O O . ALA A 1 196 ? 15.208 0.646 -22.876 1.00 85.69 196 ALA A O 1
ATOM 1594 N N . ILE A 1 197 ? 14.339 2.557 -23.684 1.00 86.00 197 ILE A N 1
ATOM 1595 C CA . ILE A 1 197 ? 14.743 2.348 -25.082 1.00 86.00 197 ILE A CA 1
ATOM 1596 C C . ILE A 1 197 ? 16.267 2.324 -25.193 1.00 86.00 197 ILE A C 1
ATOM 1598 O O . ILE A 1 197 ? 16.819 1.436 -25.838 1.00 86.00 197 ILE A O 1
ATOM 1602 N N . PHE A 1 198 ? 16.952 3.278 -24.562 1.00 88.12 198 PHE A N 1
ATOM 1603 C CA . PHE A 1 198 ? 18.411 3.329 -24.542 1.00 88.12 198 PHE A CA 1
ATOM 1604 C C . PHE A 1 198 ? 19.015 2.058 -23.931 1.00 88.12 198 PHE A C 1
ATOM 1606 O O . PHE A 1 198 ? 19.903 1.448 -24.524 1.00 88.12 198 PHE A O 1
ATOM 1613 N N . LEU A 1 199 ? 18.486 1.617 -22.787 1.00 87.88 199 LEU A N 1
ATOM 1614 C CA . LEU A 1 199 ? 18.925 0.394 -22.115 1.00 87.88 199 LEU A CA 1
ATOM 1615 C C . LEU A 1 199 ? 18.690 -0.854 -22.971 1.00 87.88 199 LEU A C 1
ATOM 1617 O O . LEU A 1 199 ? 19.569 -1.707 -23.054 1.00 87.88 199 LEU A O 1
ATOM 1621 N N . LEU A 1 200 ? 17.534 -0.947 -23.634 1.00 86.38 200 LEU A N 1
ATOM 1622 C CA . LEU A 1 200 ? 17.232 -2.053 -24.539 1.00 86.38 200 LEU A CA 1
ATOM 1623 C C . LEU A 1 200 ? 18.209 -2.086 -25.720 1.00 86.38 200 LEU A C 1
ATOM 1625 O O . LEU A 1 200 ? 18.739 -3.146 -26.033 1.00 86.38 200 LEU A O 1
ATOM 1629 N N . LYS A 1 201 ? 18.507 -0.930 -26.331 1.00 87.12 201 LYS A N 1
ATOM 1630 C CA . LYS A 1 201 ? 19.503 -0.829 -27.410 1.00 87.12 201 LYS A CA 1
ATOM 1631 C C . LYS A 1 201 ? 20.884 -1.299 -26.952 1.00 87.12 201 LYS A C 1
ATOM 1633 O O . LYS A 1 201 ? 21.512 -2.079 -27.656 1.00 87.12 201 LYS A O 1
ATOM 1638 N N . GLN A 1 202 ? 21.341 -0.865 -25.775 1.00 88.25 202 GLN A N 1
ATOM 1639 C CA . GLN A 1 202 ? 22.616 -1.326 -25.218 1.00 88.25 202 GLN A CA 1
ATOM 1640 C C . GLN A 1 202 ? 22.639 -2.837 -24.993 1.00 88.25 202 GLN A C 1
ATOM 1642 O O . GLN A 1 202 ? 23.649 -3.477 -25.263 1.00 88.25 202 GLN A O 1
ATOM 1647 N N . GLU A 1 203 ? 21.543 -3.410 -24.499 1.00 85.44 203 GLU A N 1
ATOM 1648 C CA . GLU A 1 203 ? 21.473 -4.848 -24.265 1.00 85.44 203 GLU A CA 1
ATOM 1649 C C . GLU A 1 203 ? 21.481 -5.629 -25.582 1.00 85.44 203 GLU A C 1
ATOM 1651 O O . GLU A 1 203 ? 22.214 -6.602 -25.699 1.00 85.44 203 GLU A O 1
ATOM 1656 N N . MET A 1 204 ? 20.757 -5.163 -26.604 1.00 84.75 204 MET A N 1
ATOM 1657 C CA . MET A 1 204 ? 20.783 -5.770 -27.940 1.00 84.75 204 MET A CA 1
ATOM 1658 C C . MET A 1 204 ? 22.187 -5.769 -28.556 1.00 84.75 204 MET A C 1
ATOM 1660 O O . MET A 1 204 ? 22.578 -6.767 -29.151 1.00 84.75 204 MET A O 1
ATOM 1664 N N . LEU A 1 205 ? 22.956 -4.688 -28.380 1.00 86.12 205 LEU A N 1
ATOM 1665 C CA . LEU A 1 205 ? 24.330 -4.589 -28.889 1.00 86.12 205 LEU A CA 1
ATOM 1666 C C . LEU A 1 205 ? 25.273 -5.619 -28.246 1.00 86.12 205 LEU A C 1
ATOM 1668 O O . LEU A 1 205 ? 26.113 -6.176 -28.938 1.00 86.12 205 LEU A O 1
ATOM 1672 N N . LYS A 1 206 ? 25.104 -5.944 -26.957 1.00 82.88 206 LYS A N 1
ATOM 1673 C CA . LYS A 1 206 ? 25.928 -6.969 -26.280 1.00 82.88 206 LYS A CA 1
ATOM 1674 C C . LYS A 1 206 ? 25.736 -8.377 -26.841 1.00 82.88 206 LYS A C 1
ATOM 1676 O O . LYS A 1 206 ? 26.623 -9.209 -26.699 1.00 82.88 206 LYS A O 1
ATOM 1681 N N . HIS A 1 207 ? 24.576 -8.652 -27.434 1.00 69.69 207 HIS A N 1
ATOM 1682 C CA . HIS A 1 207 ? 24.238 -9.964 -27.993 1.00 69.69 207 HIS A CA 1
ATOM 1683 C C . HIS A 1 207 ? 24.493 -10.054 -29.505 1.00 69.69 207 HIS A C 1
ATOM 1685 O O . HIS A 1 207 ? 24.282 -11.115 -30.083 1.00 69.69 207 HIS A O 1
ATOM 1691 N N . GLN A 1 208 ? 24.955 -8.975 -30.151 1.00 62.03 208 GLN A N 1
ATOM 1692 C CA . GLN A 1 208 ? 25.319 -8.984 -31.575 1.00 62.03 208 GLN A CA 1
ATOM 1693 C C . GLN A 1 208 ? 26.704 -9.598 -31.851 1.00 62.03 208 GLN A C 1
ATOM 1695 O O . GLN A 1 208 ? 26.947 -10.022 -32.976 1.00 62.03 208 GLN A O 1
ATOM 1700 N N . ASP A 1 209 ? 27.562 -9.734 -30.834 1.00 54.19 209 ASP A N 1
ATOM 1701 C CA . ASP A 1 209 ? 28.915 -10.305 -30.958 1.00 54.19 209 ASP A CA 1
ATOM 1702 C C . ASP A 1 209 ? 28.989 -11.823 -30.690 1.00 54.19 209 ASP A C 1
ATOM 1704 O O . ASP A 1 209 ? 30.082 -12.370 -30.564 1.00 54.19 209 ASP A O 1
ATOM 1708 N N . ILE A 1 210 ? 27.859 -12.537 -30.593 1.00 50.50 210 ILE A N 1
ATOM 1709 C CA . ILE A 1 210 ? 27.870 -14.006 -30.483 1.00 50.50 210 ILE A CA 1
ATOM 1710 C C . ILE A 1 210 ? 27.922 -14.576 -31.906 1.00 50.50 210 ILE A C 1
ATOM 1712 O O . ILE A 1 210 ? 26.914 -14.495 -32.614 1.00 50.50 210 ILE A O 1
ATOM 1716 N N . PRO A 1 211 ? 29.045 -15.171 -32.361 1.00 46.78 211 PRO A N 1
ATOM 1717 C CA . PRO A 1 211 ? 29.091 -15.791 -33.672 1.00 46.78 211 PRO A CA 1
ATOM 1718 C C . PRO A 1 211 ? 28.068 -16.921 -33.691 1.00 46.78 211 PRO A C 1
ATOM 1720 O O . PRO A 1 211 ? 28.124 -17.842 -32.872 1.00 46.78 211 PRO A O 1
ATOM 1723 N N . SER A 1 212 ? 27.133 -16.859 -34.635 1.00 49.47 212 SER A N 1
ATOM 1724 C CA . SER A 1 212 ? 26.304 -17.998 -34.994 1.00 49.47 212 SER A CA 1
ATOM 1725 C C . SER A 1 212 ? 27.232 -19.112 -35.473 1.00 49.47 212 SER A C 1
ATOM 1727 O O . SER A 1 212 ? 27.625 -19.142 -36.641 1.00 49.47 212 SER A O 1
ATOM 1729 N N . ALA A 1 213 ? 27.623 -20.013 -34.574 1.00 47.47 213 ALA A N 1
ATOM 1730 C CA . ALA A 1 213 ? 28.235 -21.280 -34.933 1.00 47.47 213 ALA A CA 1
ATOM 1731 C C . ALA A 1 213 ? 27.163 -22.117 -35.636 1.00 47.47 213 ALA A C 1
ATOM 1733 O O . ALA A 1 213 ? 26.496 -22.953 -35.036 1.00 47.47 213 ALA A O 1
ATOM 1734 N N . CYS A 1 214 ? 26.946 -21.818 -36.912 1.00 43.31 214 CYS A N 1
ATOM 1735 C CA . CYS A 1 214 ? 26.239 -22.684 -37.828 1.00 43.31 214 CYS A CA 1
ATOM 1736 C C . CYS A 1 214 ? 27.289 -23.694 -38.307 1.00 43.31 214 CYS A C 1
ATOM 1738 O O . CYS A 1 214 ? 28.217 -23.287 -39.012 1.00 43.31 214 CYS A O 1
ATOM 1740 N N . PRO A 1 215 ? 27.239 -24.975 -37.899 1.00 46.75 215 PRO A N 1
ATOM 1741 C CA . PRO A 1 215 ? 28.115 -25.968 -38.487 1.00 46.75 215 PRO A CA 1
ATOM 1742 C C . PRO A 1 215 ? 27.676 -26.136 -39.940 1.00 46.75 215 PRO A C 1
ATOM 1744 O O . PRO A 1 215 ? 26.590 -26.638 -40.226 1.00 46.75 215 PRO A O 1
ATOM 1747 N N . SER A 1 216 ? 28.508 -25.664 -40.864 1.00 44.44 216 SER A N 1
ATOM 1748 C CA . SER A 1 216 ? 28.384 -25.984 -42.278 1.00 44.44 216 SER A CA 1
ATOM 1749 C C . SER A 1 216 ? 28.482 -27.500 -42.421 1.00 44.44 216 SER A C 1
ATOM 1751 O O . SER A 1 216 ? 29.557 -28.077 -42.262 1.00 44.44 216 SER A O 1
ATOM 1753 N N . VAL A 1 217 ? 27.345 -28.140 -42.680 1.00 47.38 217 VAL A N 1
ATOM 1754 C CA . VAL A 1 217 ? 27.277 -29.533 -43.110 1.00 47.38 217 VAL A CA 1
ATOM 1755 C C . VAL A 1 217 ? 27.914 -29.595 -44.496 1.00 47.38 217 VAL A C 1
ATOM 1757 O O . VAL A 1 217 ? 27.297 -29.223 -45.491 1.00 47.38 217 VAL A O 1
ATOM 1760 N N . THR A 1 218 ? 29.172 -30.018 -44.561 1.00 48.25 218 THR A N 1
ATOM 1761 C CA . THR A 1 218 ? 29.806 -30.455 -45.803 1.00 48.25 218 THR A CA 1
ATOM 1762 C C . THR A 1 218 ? 29.205 -31.800 -46.191 1.00 48.25 218 THR A C 1
ATOM 1764 O O . THR A 1 218 ? 29.484 -32.825 -45.572 1.00 48.25 218 THR A O 1
ATOM 1767 N N . THR A 1 219 ? 28.339 -31.795 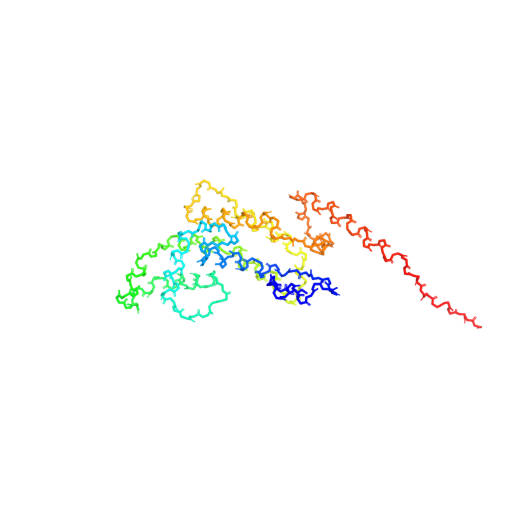-47.201 1.00 50.78 219 THR A N 1
ATOM 1768 C CA . THR A 1 219 ? 27.943 -33.006 -47.922 1.00 50.78 219 THR A CA 1
ATOM 1769 C C . THR A 1 219 ? 29.090 -33.425 -48.838 1.00 50.78 219 THR A C 1
ATOM 1771 O O . THR A 1 219 ? 29.477 -32.647 -49.712 1.00 50.78 219 THR A O 1
ATOM 1774 N N . ASN A 1 220 ? 29.630 -34.623 -48.597 1.00 52.75 220 ASN A N 1
ATOM 1775 C CA . ASN A 1 220 ? 30.466 -35.363 -49.548 1.00 52.75 220 ASN A CA 1
ATOM 1776 C C . ASN A 1 220 ? 29.630 -35.884 -50.719 1.00 52.75 220 ASN A C 1
ATOM 1778 O O . ASN A 1 220 ? 28.444 -36.212 -50.478 1.00 52.75 220 ASN A O 1
#

Sequence (220 aa):
MSDNEPTMKSAFNLNFKRIGCSDHFINKQLQHAFTSQMIDGQVVNCELAQGMFSDVKHIVSNTRFSGAYGMLRVFQDVYNELDKILDSKLLTTYCKINEDFLHDVCEFLLPFDTAFQTLSDSKRATLHRVLPMKQVLINKCVIDNDDKEGIKQLKAFLGMKFENEKWKLSNEYLIATLIHPNLKHFHKCPHLKERAIFLLKQEMLKHQDIPSACPSVTTN

Mean predicted aligned error: 8.32 Å

Foldseek 3Di:
DDAPDPVVCVVQVPPDDDDHALLNLLQVLQCCLQDNQDDPRHGLQLVVNNLLLVLLCVLVDPPDDPGSLVSLVVCLVCLVVVCVPDDPVNNVSSVVHDSVVSVVVNVLCVLVVVLNCQQVDPVDDRLLVSVVSLVVNLVSLDDDPPDDPSSVSSSVSSNCCSPDCVPPGDLSSLLSNQPPPPRPVCPVPVVSVVSNVVVVVVVVVVVVPDPPPPPPPDDD

Radius of gyration: 22.81 Å; Cα contacts (8 Å, |Δi|>4): 197; chains: 1; bounding box: 53×55×79 Å

Secondary structure (DSSP, 8-state):
-B---HHHHHHTTTT----B-HHHHHHHHHHHHHH-SEETTEE---HHHHHHHHHHHHHHTT---SSHHHHHHHHHHTHHHHTTT--HHHHHHHTTS-HHHHHHHHHHHHHHHHHHHHHS-SSS--GGGHHHHHHHHHHHTPPPTTS-HHHHHHHHHHHHHHHSTTS---HHHHHHHHH-TT--GGGG-HHHHHHHHHHHHHHHHHTTTS----------